Protein AF-A0A3M0J686-F1 (afdb_monomer_lite)

Radius of gyration: 47.52 Å; chains: 1; bounding box: 95×45×181 Å

InterPro domains:
  IPR027417 P-loop containing nucleoside triphosphate hydrolase [SSF52540] (8-187)

Foldseek 3Di:
DPLVVVCVVCLVQLLCVLVQAAAAEAEDDPVDPDPDPVPLVNVLSSLQSNQVSNVVVVDPDDDWDWDWDWDDDQQQFIAGLLDRPVDTWHWDQFPPVGIDTPPTDIHTDPGSVRVSVSVVSSVVCVVVNVVDDDDDDDDGPPVVNVVSLLAHQHHYDYDYDDDPPPDDPVNVVVSVVVVVVSVPRDYDHDRRPDDLVVLLVVLVVLLVVLVVVCVVDDDPVSNVVSVVVNVVSVVSNVVSVVVVVVVVVVSVVVVVVVVVVVVVVVVVVVVVVVVVVVVVVVVVVVVVVVVVVVVVVVVVVVVVVVVVVVVVVVVVVVVVVVVVVVVVVVVVVVVVVVVVVPPDDD

Organism: NCBI:txid333673

Sequence (346 aa):
MDEEKVLELARPQLALVPLGYSVSLLLWDPHGPGTQLPFQSVVWQVIDTVFQELEALGDDTQSLQTVSLVQVSTHDKAWDLLRPDGRALQVMDVAPLGLMVEEATELAVPDARAAISAYARGLGAIPALFQGECREPGAVCLPWIVERLLEGNSLTFLLLCVSLPDTSREEILGALGLAERVKGVAKTISATLWDPEEELAVRRREIRGLRMELLAGSGLPEQRAAVTQLQRALRELQWDTERWQREVTALGLSLEAALREREAAEWELEALLHSHHQEMQACRQHLLQVLRDQQRLADEQREALERRQRALLQEVLRDAVELAEHNQHLRDARRAGTANATTQSP

Secondary structure (DSSP, 8-state):
--HHHHHHHHHHHHTTTTTT--EEEEEE-TT-TTS-THHHHHHHHHHHHHHHHHHHT--SS----EE--EEE-TTS-EEESSS--SPEEPEEEETTTEEEETT---EE-SSHHHHHHHHHHHHTTHHHHTTS--------HHHHHHHHHHHSSSEEEEEE---TTTS-HHHHHHHHHHHHHHHT-----------HHHHHHHHHHHHHHHHHHHHTT--HHHHHHHHHHHHHHHHHHHHHHHHH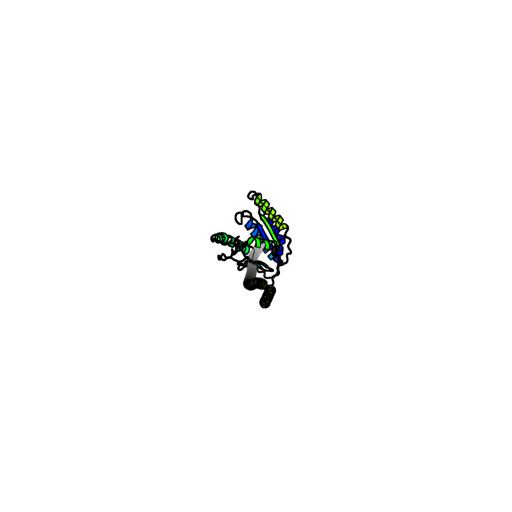HHHHHHHHHHHHHHHHHHHHHHHHHHHHHHHHHHHHHHHHHHHHHHHHHHHHHHHHHHHHHHHHHHHHHHHHHHHHHHHHHHHHHHHHHHHHHHHTTSS---

pLDDT: mean 81.57, std 14.67, range [30.8, 98.38]

Structure (mmCIF, N/CA/C/O backbone):
data_AF-A0A3M0J686-F1
#
_entry.id   AF-A0A3M0J686-F1
#
loop_
_atom_site.group_PDB
_atom_site.id
_atom_site.type_symbol
_atom_site.label_atom_id
_atom_site.label_alt_id
_atom_site.label_comp_id
_atom_site.label_asym_id
_atom_site.label_entity_id
_atom_site.label_seq_id
_atom_site.pdbx_PDB_ins_code
_atom_site.Cartn_x
_atom_site.Cartn_y
_atom_site.Cartn_z
_atom_site.occupancy
_atom_site.B_iso_or_equiv
_atom_site.auth_seq_id
_atom_site.auth_comp_id
_atom_site.auth_asym_id
_atom_site.auth_atom_id
_atom_site.pdbx_PDB_model_num
ATOM 1 N N . MET A 1 1 ? -28.356 7.778 -8.439 1.00 46.72 1 MET A N 1
ATOM 2 C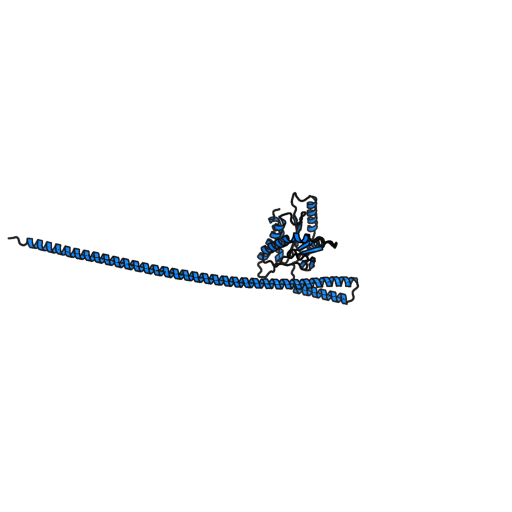 CA . MET A 1 1 ? -27.298 8.785 -8.224 1.00 46.72 1 MET A CA 1
ATOM 3 C C . MET A 1 1 ? -26.121 8.284 -9.031 1.00 46.72 1 MET A C 1
ATOM 5 O O . MET A 1 1 ? -25.816 7.110 -8.878 1.00 46.72 1 MET A O 1
ATOM 9 N N . ASP A 1 2 ? -25.572 9.076 -9.950 1.00 53.16 2 ASP A N 1
ATOM 10 C CA . ASP A 1 2 ? -24.409 8.632 -10.731 1.00 53.16 2 ASP A CA 1
ATOM 11 C C . ASP A 1 2 ? -23.255 8.372 -9.755 1.00 53.16 2 ASP A C 1
ATOM 13 O O . ASP A 1 2 ? -22.994 9.221 -8.901 1.00 53.16 2 ASP A O 1
ATOM 17 N N . GLU A 1 3 ? -22.621 7.200 -9.827 1.00 56.09 3 GLU A N 1
ATOM 18 C CA . GLU A 1 3 ? -21.559 6.769 -8.897 1.00 56.09 3 GLU A CA 1
ATOM 19 C C . GLU A 1 3 ? -20.420 7.804 -8.815 1.00 56.09 3 GLU A C 1
ATOM 21 O O . GLU A 1 3 ? -19.909 8.099 -7.738 1.00 56.09 3 GLU A O 1
ATOM 26 N N . GLU A 1 4 ? -20.152 8.474 -9.937 1.00 58.94 4 GLU A N 1
ATOM 27 C CA . GLU A 1 4 ? -19.196 9.575 -10.087 1.00 58.94 4 GLU A CA 1
ATOM 28 C C . GLU A 1 4 ? -19.442 10.737 -9.100 1.00 58.94 4 GLU A C 1
ATOM 30 O O . GLU A 1 4 ? -18.499 11.319 -8.569 1.00 58.94 4 GLU A O 1
ATOM 35 N N . LYS A 1 5 ? -20.705 11.027 -8.750 1.00 63.59 5 LYS A N 1
ATOM 36 C CA . LYS A 1 5 ? -21.061 12.117 -7.819 1.00 63.59 5 LYS A CA 1
ATOM 37 C C . LYS A 1 5 ? -20.801 11.774 -6.355 1.00 63.59 5 LYS A C 1
ATOM 39 O O . LYS A 1 5 ? -20.609 12.676 -5.545 1.00 63.59 5 LYS A O 1
ATOM 44 N N . VAL A 1 6 ? -20.828 10.489 -5.992 1.00 66.19 6 VAL A N 1
ATOM 45 C CA . VAL A 1 6 ? -20.526 10.049 -4.618 1.00 66.19 6 VAL A CA 1
ATOM 46 C C . VAL A 1 6 ? -19.045 10.270 -4.327 1.00 66.19 6 VAL A C 1
ATOM 48 O O . VAL A 1 6 ? -18.684 10.749 -3.252 1.00 66.19 6 VAL A O 1
ATOM 51 N N . LEU A 1 7 ? -18.201 9.984 -5.316 1.00 68.81 7 LEU A N 1
ATOM 52 C CA . LEU A 1 7 ? -16.762 10.144 -5.211 1.00 68.81 7 LEU A CA 1
ATOM 53 C C . LEU A 1 7 ? -16.348 11.619 -5.142 1.00 68.81 7 LEU A C 1
ATOM 55 O O . LEU A 1 7 ? -15.513 11.968 -4.313 1.00 68.81 7 LEU A O 1
ATOM 59 N N . GLU A 1 8 ? -16.980 12.502 -5.926 1.00 77.12 8 GLU A N 1
ATOM 60 C CA . GLU A 1 8 ? -16.735 13.953 -5.840 1.00 77.12 8 GLU A CA 1
ATOM 61 C C . GLU A 1 8 ? -16.963 14.511 -4.427 1.00 77.12 8 GLU A C 1
ATOM 63 O O . GLU A 1 8 ? -16.249 15.414 -3.991 1.00 77.12 8 GLU A O 1
ATOM 68 N N . LEU A 1 9 ? -17.933 13.960 -3.691 1.00 76.06 9 LEU A N 1
ATOM 69 C CA . LEU A 1 9 ? -18.258 14.399 -2.334 1.00 76.06 9 LEU A CA 1
ATOM 70 C C . LEU A 1 9 ? -17.294 13.862 -1.271 1.00 76.06 9 LEU A C 1
ATOM 72 O O . LEU A 1 9 ? -17.109 14.533 -0.256 1.00 76.06 9 LEU A O 1
ATOM 76 N N . ALA A 1 10 ? -16.712 12.677 -1.485 1.00 80.38 10 ALA A N 1
ATOM 77 C CA . ALA A 1 10 ? -15.794 12.028 -0.544 1.00 80.38 10 ALA A CA 1
ATOM 78 C C . ALA A 1 10 ? -14.316 12.370 -0.804 1.00 80.38 10 ALA A C 1
ATOM 80 O O . ALA A 1 10 ? -13.484 12.298 0.103 1.00 80.38 10 ALA A O 1
ATOM 81 N N . ARG A 1 11 ? -13.972 12.751 -2.040 1.00 85.00 11 ARG A N 1
ATOM 82 C CA . ARG A 1 11 ? -12.594 13.024 -2.463 1.00 85.00 11 ARG A CA 1
ATOM 83 C C . ARG A 1 11 ? -11.858 14.048 -1.588 1.00 85.00 11 ARG A C 1
ATOM 85 O O . ARG A 1 11 ? -10.723 13.755 -1.220 1.00 85.00 11 ARG A O 1
ATOM 92 N N . PRO A 1 12 ? -12.452 15.194 -1.185 1.00 87.31 12 PRO A N 1
ATOM 93 C CA . PRO A 1 12 ? -11.754 16.169 -0.345 1.00 87.31 12 PRO A CA 1
ATOM 94 C C . PRO A 1 12 ? -11.260 15.593 0.983 1.00 87.31 12 PRO A C 1
ATOM 96 O O . PRO A 1 12 ? -10.287 16.089 1.541 1.00 87.31 12 PRO A O 1
ATOM 99 N N . GLN A 1 13 ? -11.935 14.571 1.508 1.00 86.94 13 GLN A N 1
ATOM 100 C CA . GLN A 1 13 ? -11.572 13.961 2.782 1.00 86.94 13 GLN A CA 1
ATOM 101 C C . GLN A 1 13 ? -10.680 12.745 2.597 1.00 86.94 13 GLN A C 1
ATOM 103 O O . GLN A 1 13 ? -9.791 12.540 3.416 1.00 86.94 13 GLN A O 1
ATOM 108 N N . LEU A 1 14 ? -10.830 12.003 1.497 1.00 89.56 14 LEU A N 1
ATOM 109 C CA . LEU A 1 14 ? -9.850 10.987 1.101 1.00 89.56 14 LEU A CA 1
ATOM 110 C C . LEU A 1 14 ? -8.461 11.605 0.861 1.00 89.56 14 LEU A C 1
ATOM 112 O O . LEU A 1 14 ? -7.464 11.010 1.253 1.00 89.56 14 LEU A O 1
ATOM 116 N N . ALA A 1 15 ? -8.393 12.840 0.353 1.00 89.38 15 ALA A N 1
ATOM 117 C CA . ALA A 1 15 ? -7.146 13.599 0.203 1.00 89.38 15 ALA A CA 1
ATOM 118 C C . ALA A 1 15 ? -6.444 13.941 1.537 1.00 89.38 15 ALA A C 1
ATOM 120 O O . ALA A 1 15 ? -5.305 14.404 1.539 1.00 89.38 15 ALA A O 1
ATOM 121 N N . LEU A 1 16 ? -7.094 13.720 2.687 1.00 89.94 16 LEU A N 1
ATOM 122 C CA . LEU A 1 16 ? -6.481 13.895 4.009 1.00 89.94 16 LEU A CA 1
ATOM 123 C C . LEU A 1 16 ? -5.783 12.622 4.511 1.00 89.94 16 LEU A C 1
ATOM 125 O O . LEU A 1 16 ? -4.977 12.711 5.437 1.00 89.94 16 LEU A O 1
ATOM 129 N N . VAL A 1 17 ? -6.044 11.459 3.899 1.00 89.38 17 VAL A N 1
ATOM 130 C CA . VAL A 1 17 ? -5.393 10.186 4.259 1.00 89.38 17 VAL A CA 1
ATOM 131 C C . VAL A 1 17 ? -3.869 10.266 4.109 1.00 89.38 17 VAL A C 1
ATOM 133 O O . VAL A 1 17 ? -3.181 9.946 5.079 1.00 89.38 17 VAL A O 1
ATOM 136 N N . PRO A 1 18 ? -3.307 10.773 2.989 1.00 87.19 18 PRO A N 1
ATOM 137 C CA . PRO A 1 18 ? -1.855 10.913 2.848 1.00 87.19 18 PRO A CA 1
ATOM 138 C C . PRO A 1 18 ? -1.233 11.885 3.866 1.00 87.19 18 PRO A C 1
ATOM 140 O O . PRO A 1 18 ? -0.048 11.800 4.162 1.00 87.19 18 PRO A O 1
ATOM 143 N N . LEU A 1 19 ? -2.033 12.790 4.443 1.00 87.00 19 LEU A N 1
ATOM 144 C CA . LEU A 1 19 ? -1.603 13.737 5.480 1.00 87.00 19 LEU A CA 1
ATOM 145 C C . LEU A 1 19 ? -1.666 13.145 6.901 1.00 87.00 19 LEU A C 1
ATOM 147 O O . LEU A 1 19 ? -1.483 13.869 7.882 1.00 87.00 19 LEU A O 1
ATOM 151 N N . GLY A 1 20 ? -1.965 11.848 7.025 1.00 88.12 20 GLY A N 1
ATOM 152 C CA . GLY A 1 20 ? -2.030 11.126 8.294 1.00 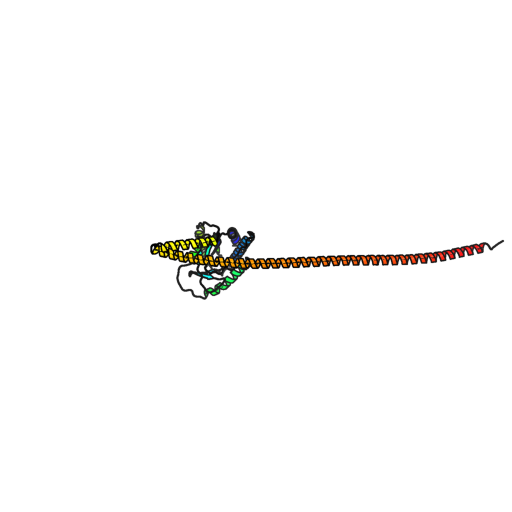88.12 20 GLY A CA 1
ATOM 153 C C . GLY A 1 20 ? -3.383 11.202 9.003 1.00 88.12 20 GLY A C 1
ATOM 154 O O . GLY A 1 20 ? -3.470 10.830 10.169 1.00 88.12 20 GLY A O 1
ATOM 155 N N . TYR A 1 21 ? -4.452 11.682 8.361 1.00 89.94 21 TYR A N 1
ATOM 156 C CA . TYR A 1 21 ? -5.784 11.663 8.974 1.00 89.94 21 TYR A CA 1
ATOM 157 C C . TYR A 1 21 ? -6.484 10.321 8.759 1.00 89.94 21 TYR A C 1
ATOM 159 O O . TYR A 1 21 ? -6.526 9.788 7.653 1.00 89.94 21 TYR A O 1
ATOM 167 N N . SER A 1 22 ? -7.120 9.813 9.815 1.00 89.62 22 SER A N 1
ATOM 168 C CA . SER A 1 22 ? -7.972 8.625 9.724 1.00 89.62 22 SER A CA 1
ATOM 169 C C . SER A 1 22 ? -9.328 8.983 9.110 1.00 89.62 22 SER A C 1
ATOM 171 O O . SER A 1 22 ? -10.006 9.906 9.572 1.00 89.62 22 SER A O 1
ATOM 173 N N . VAL A 1 23 ? -9.754 8.234 8.093 1.00 90.06 23 VAL A N 1
ATOM 174 C CA . VAL A 1 23 ? -11.036 8.435 7.398 1.00 90.06 23 VAL A CA 1
ATOM 175 C C . VAL A 1 23 ? -11.860 7.155 7.466 1.00 90.06 23 VAL A C 1
ATOM 177 O O . VAL A 1 23 ? -11.355 6.069 7.202 1.00 90.06 23 VAL A O 1
ATOM 180 N N . SER A 1 24 ? -13.141 7.290 7.802 1.00 89.00 24 SER A N 1
ATOM 181 C CA . SER A 1 24 ? -14.093 6.187 7.922 1.00 89.00 24 SER A CA 1
ATOM 182 C C . SER A 1 24 ? -15.274 6.413 6.984 1.00 89.00 24 SER A C 1
ATOM 184 O O . SER A 1 24 ? -15.977 7.418 7.099 1.00 89.00 24 SER A O 1
ATOM 186 N N . LEU A 1 25 ? -15.540 5.466 6.088 1.00 87.12 25 LEU A N 1
ATOM 187 C CA . LEU A 1 25 ? -16.713 5.491 5.216 1.00 87.12 25 LEU A CA 1
ATOM 188 C C . LEU A 1 25 ? -17.728 4.439 5.671 1.00 87.12 25 LEU A C 1
ATOM 190 O O . LEU A 1 25 ? -17.483 3.239 5.579 1.00 87.12 25 LEU A O 1
ATOM 194 N N . LEU A 1 26 ? -18.875 4.897 6.162 1.00 84.25 26 LEU A N 1
ATOM 195 C CA . LEU A 1 26 ? -20.004 4.067 6.557 1.00 84.25 26 LEU A CA 1
ATOM 196 C C . LEU A 1 26 ? -21.014 4.009 5.416 1.00 84.25 26 LEU A C 1
ATOM 198 O O . LEU A 1 26 ? -21.592 5.024 5.031 1.00 84.25 26 LEU A O 1
ATOM 202 N N . LEU A 1 27 ? -21.245 2.807 4.904 1.00 80.44 27 LEU A N 1
ATOM 203 C CA . LEU A 1 27 ? -22.248 2.526 3.885 1.00 80.44 27 LEU A CA 1
ATOM 204 C C . LEU A 1 27 ? -23.430 1.823 4.547 1.00 80.44 27 LEU A C 1
ATOM 206 O O . LEU A 1 27 ? -23.256 0.791 5.195 1.00 80.44 27 LEU A O 1
ATOM 210 N N . TRP A 1 28 ? -24.627 2.383 4.393 1.00 78.44 28 TRP A N 1
ATOM 211 C CA . TRP A 1 28 ? -25.858 1.776 4.890 1.00 78.44 28 TRP A CA 1
ATOM 212 C C . TRP A 1 28 ? -26.726 1.294 3.727 1.00 78.44 28 TRP A C 1
ATOM 214 O O . TRP A 1 28 ? -27.070 2.083 2.844 1.00 78.44 28 TRP A O 1
ATOM 224 N N . ASP A 1 29 ? -27.091 0.010 3.771 1.00 73.31 29 ASP A N 1
ATOM 225 C CA . ASP A 1 29 ? -27.998 -0.658 2.833 1.00 73.31 29 ASP A CA 1
ATOM 226 C C . ASP A 1 29 ? -29.101 -1.400 3.607 1.00 73.31 29 ASP A C 1
ATOM 228 O O . ASP A 1 29 ? -28.773 -2.256 4.439 1.00 73.31 29 ASP A O 1
ATOM 232 N N . PRO A 1 30 ? -30.393 -1.130 3.349 1.00 65.75 30 PRO A N 1
ATOM 233 C CA . PRO A 1 30 ? -31.489 -1.888 3.947 1.00 65.75 30 PRO A CA 1
ATOM 234 C C . PRO A 1 30 ? -31.547 -3.356 3.485 1.00 65.75 30 PRO A C 1
ATOM 236 O O . PRO A 1 30 ? -32.030 -4.202 4.235 1.00 65.75 30 PRO A O 1
ATOM 239 N N . HIS A 1 31 ? -31.027 -3.685 2.296 1.00 63.75 31 HIS A N 1
ATOM 240 C CA . HIS A 1 31 ? -31.132 -5.022 1.685 1.00 63.75 31 HIS A CA 1
ATOM 241 C C . HIS A 1 31 ? -29.883 -5.900 1.864 1.00 63.75 31 HIS A C 1
ATOM 243 O O . HIS A 1 31 ? -29.846 -7.042 1.395 1.00 63.75 31 HIS A O 1
ATOM 249 N N . GLY A 1 32 ? -28.894 -5.391 2.603 1.00 58.47 32 GLY A N 1
ATOM 250 C CA . GLY A 1 32 ? -27.669 -6.091 2.973 1.00 58.47 32 GLY A CA 1
ATOM 251 C C . GLY A 1 32 ? -26.592 -6.132 1.876 1.00 58.47 32 GLY A C 1
ATOM 252 O O . GLY A 1 32 ? -26.875 -6.001 0.686 1.00 58.47 32 GLY A O 1
ATOM 253 N N . PRO A 1 33 ? -25.325 -6.365 2.262 1.00 51.47 33 PRO A N 1
ATOM 254 C CA . PRO A 1 33 ? -24.210 -6.393 1.324 1.00 51.47 33 PRO A CA 1
ATOM 255 C C . PRO A 1 33 ? -24.319 -7.616 0.401 1.00 51.47 33 PRO A C 1
ATOM 257 O O . PRO A 1 33 ? -24.047 -8.740 0.817 1.00 51.47 33 PRO A O 1
ATOM 260 N N . GLY A 1 34 ? -24.705 -7.411 -0.861 1.00 48.25 34 GLY A N 1
ATOM 261 C CA . GLY A 1 34 ? -24.586 -8.447 -1.898 1.00 48.25 34 GLY A CA 1
ATOM 262 C C . GLY A 1 34 ? -25.733 -8.573 -2.897 1.00 48.25 34 GLY A C 1
ATOM 263 O O . GLY A 1 34 ? -25.592 -9.320 -3.860 1.00 48.25 34 GLY A O 1
ATOM 264 N N . THR A 1 35 ? -26.844 -7.857 -2.730 1.00 45.91 35 THR A N 1
ATOM 265 C CA . THR A 1 35 ? -27.961 -7.899 -3.697 1.00 45.91 35 THR A CA 1
ATOM 266 C C . THR A 1 35 ? -27.922 -6.772 -4.725 1.00 45.91 35 THR A C 1
ATOM 268 O O . THR A 1 35 ? -28.583 -6.876 -5.758 1.00 45.91 35 THR A O 1
ATOM 271 N N . GLN A 1 36 ? -27.117 -5.728 -4.505 1.00 51.72 36 GLN A N 1
ATOM 272 C CA . GLN A 1 36 ? -27.027 -4.586 -5.410 1.00 51.72 36 GLN A CA 1
ATOM 273 C C . GLN A 1 36 ? -25.576 -4.365 -5.871 1.00 51.72 36 GLN A C 1
ATOM 275 O O . GLN A 1 36 ? -24.660 -4.167 -5.074 1.00 51.72 36 GLN A O 1
ATOM 280 N N . LEU A 1 37 ? -25.387 -4.345 -7.192 1.00 47.56 37 LEU A N 1
ATOM 281 C CA . LEU A 1 37 ? -24.134 -4.057 -7.902 1.00 47.56 37 LEU A CA 1
ATOM 282 C C . LEU A 1 37 ? -23.436 -2.694 -7.608 1.00 47.56 37 LEU A C 1
ATOM 284 O O . LEU A 1 37 ? -22.240 -2.632 -7.889 1.00 47.56 37 LEU A O 1
ATOM 288 N N . PRO A 1 38 ? -24.047 -1.631 -7.024 1.00 60.09 38 PRO A N 1
ATOM 289 C CA . PRO A 1 38 ? -23.334 -0.366 -6.822 1.00 60.09 38 PRO A CA 1
ATOM 290 C C . PRO A 1 38 ? -22.305 -0.386 -5.675 1.00 60.09 38 PRO A C 1
ATOM 292 O O . PRO A 1 38 ? -21.396 0.438 -5.667 1.00 60.09 38 PRO A O 1
ATOM 295 N N . PHE A 1 39 ? -22.380 -1.316 -4.710 1.00 67.38 39 PHE A N 1
ATOM 296 C CA . PHE A 1 39 ? -21.476 -1.292 -3.541 1.00 67.38 39 PHE A CA 1
ATOM 297 C C . PHE A 1 39 ? -20.029 -1.645 -3.871 1.00 67.38 39 PHE A C 1
ATOM 299 O O . PHE A 1 39 ? -19.110 -1.007 -3.363 1.00 67.38 39 PHE A O 1
ATOM 306 N N . GLN A 1 40 ? -19.820 -2.647 -4.726 1.00 71.62 40 GLN A N 1
ATOM 307 C CA . GLN A 1 40 ? -18.470 -3.027 -5.148 1.00 71.62 40 GLN A CA 1
ATOM 308 C C . GLN A 1 40 ? -17.824 -1.900 -5.957 1.00 71.62 40 GLN A C 1
ATOM 310 O O . GLN A 1 40 ? -16.657 -1.596 -5.733 1.00 71.62 40 GLN A O 1
ATOM 315 N N . SER A 1 41 ? -18.607 -1.230 -6.813 1.00 77.19 41 SER A N 1
ATOM 316 C CA . SER A 1 41 ? -18.144 -0.074 -7.587 1.00 77.19 41 SER A CA 1
ATOM 317 C C . SER A 1 41 ? -17.676 1.064 -6.675 1.00 77.19 41 SER A C 1
ATOM 319 O O . SER A 1 41 ? -16.561 1.553 -6.832 1.00 77.19 41 SER A O 1
ATOM 321 N N . VAL A 1 42 ? -18.460 1.423 -5.648 1.00 79.81 42 VAL A N 1
ATOM 322 C CA . VAL A 1 42 ? -18.078 2.479 -4.691 1.00 79.81 42 VAL A CA 1
ATOM 323 C C . VAL A 1 42 ? -16.798 2.121 -3.935 1.00 79.81 42 VAL A C 1
ATOM 325 O O . VAL A 1 42 ? -15.907 2.959 -3.822 1.00 79.81 42 VAL A O 1
ATOM 328 N N . VAL A 1 43 ? -16.667 0.886 -3.437 1.00 84.12 43 VAL A N 1
ATOM 329 C CA . VAL A 1 43 ? -15.450 0.461 -2.721 1.00 84.12 43 VAL A CA 1
ATOM 330 C C . VAL A 1 43 ? -14.227 0.510 -3.638 1.00 84.12 43 VAL A C 1
ATOM 332 O O . VAL A 1 43 ? -13.187 1.013 -3.222 1.00 84.12 43 VAL A O 1
ATOM 335 N N . TRP A 1 44 ? -14.341 0.043 -4.885 1.00 86.75 44 TRP A N 1
ATOM 336 C CA . TRP A 1 44 ? -13.240 0.106 -5.853 1.00 86.75 44 TRP A CA 1
ATOM 337 C C . TRP A 1 44 ? -12.837 1.545 -6.165 1.00 86.75 44 TRP A C 1
ATOM 339 O O . TRP A 1 44 ? -11.654 1.856 -6.114 1.00 86.75 44 TRP A O 1
ATOM 349 N N . GLN A 1 45 ? -13.804 2.436 -6.393 1.00 86.31 45 GLN A N 1
ATOM 350 C CA . GLN A 1 45 ? -13.526 3.850 -6.650 1.00 86.31 45 GLN A CA 1
ATOM 351 C C . GLN A 1 45 ? -12.860 4.537 -5.452 1.00 86.31 45 GLN A C 1
ATOM 353 O O . GLN A 1 45 ? -11.959 5.354 -5.636 1.00 86.31 45 GLN A O 1
ATOM 358 N N . VAL A 1 46 ? -13.272 4.213 -4.221 1.00 89.12 46 VAL A N 1
ATOM 359 C CA . VAL A 1 46 ? -12.625 4.730 -3.004 1.00 89.12 46 VAL A CA 1
ATOM 360 C C . VAL A 1 46 ? -11.181 4.245 -2.921 1.00 89.12 46 VAL A C 1
ATOM 362 O O . VAL A 1 46 ? -10.300 5.062 -2.667 1.00 89.12 46 VAL A O 1
ATOM 365 N N . ILE A 1 47 ? -10.930 2.955 -3.177 1.00 90.81 47 ILE A N 1
ATOM 366 C CA . ILE A 1 47 ? -9.570 2.402 -3.225 1.00 90.81 47 ILE A CA 1
ATOM 367 C C . ILE A 1 47 ? -8.745 3.143 -4.284 1.00 90.81 47 ILE A C 1
ATOM 369 O O . ILE A 1 47 ? -7.711 3.710 -3.944 1.00 90.81 47 ILE A O 1
ATOM 373 N N . ASP A 1 48 ? -9.225 3.222 -5.527 1.00 90.31 48 ASP A N 1
ATOM 374 C CA . ASP A 1 48 ? -8.532 3.925 -6.614 1.00 90.31 48 ASP A CA 1
ATOM 375 C C . ASP A 1 48 ? -8.225 5.382 -6.248 1.00 90.31 48 ASP A C 1
ATOM 377 O O . ASP A 1 48 ? -7.111 5.853 -6.461 1.00 90.31 48 ASP A O 1
ATOM 381 N N . THR A 1 49 ? -9.182 6.091 -5.644 1.00 90.25 49 THR A N 1
ATOM 382 C CA . THR A 1 49 ? -8.998 7.493 -5.237 1.00 90.25 49 THR A CA 1
ATOM 383 C C . THR A 1 49 ? -7.927 7.627 -4.167 1.00 90.25 49 THR A C 1
ATOM 385 O O . THR A 1 49 ? -7.064 8.486 -4.286 1.00 90.25 49 THR A O 1
ATOM 388 N N . VAL A 1 50 ? -7.943 6.784 -3.131 1.00 90.50 50 VAL A N 1
ATOM 389 C CA . VAL A 1 50 ? -6.934 6.846 -2.062 1.00 90.50 50 VAL A CA 1
ATOM 390 C C . VAL A 1 50 ? -5.535 6.618 -2.629 1.00 90.50 50 VAL A C 1
ATOM 392 O O . VAL A 1 50 ? -4.626 7.375 -2.302 1.00 90.50 50 VAL A O 1
ATOM 395 N N . PHE A 1 51 ? -5.361 5.634 -3.513 1.00 90.44 51 PHE A N 1
ATOM 396 C CA . PHE A 1 51 ? -4.068 5.385 -4.155 1.00 90.44 51 PHE A CA 1
ATOM 397 C C . PHE A 1 51 ? -3.642 6.528 -5.084 1.00 90.44 51 PHE A C 1
ATOM 399 O O . PHE A 1 51 ? -2.480 6.916 -5.049 1.00 90.44 51 PHE A O 1
ATOM 406 N N . GLN A 1 52 ? -4.564 7.142 -5.831 1.00 89.81 52 GLN A N 1
ATOM 407 C CA . GLN A 1 52 ? -4.260 8.336 -6.631 1.00 89.81 52 GLN A CA 1
ATOM 408 C C . GLN A 1 52 ? -3.798 9.516 -5.767 1.00 89.81 52 GLN A C 1
ATOM 410 O O . GLN A 1 52 ? -2.849 10.205 -6.131 1.00 89.81 52 GLN A O 1
ATOM 415 N N . GLU A 1 53 ? -4.450 9.762 -4.627 1.00 88.88 53 GLU A N 1
ATOM 416 C CA . GLU A 1 53 ? -4.050 10.836 -3.708 1.00 88.88 53 GLU A CA 1
ATOM 417 C C . GLU A 1 53 ? -2.705 10.516 -3.016 1.00 88.88 53 GLU A C 1
ATOM 419 O O . GLU A 1 53 ? -1.916 11.427 -2.768 1.00 88.88 53 GLU A O 1
ATOM 424 N N . LEU A 1 54 ? -2.400 9.236 -2.755 1.00 86.75 54 LEU A N 1
ATOM 425 C CA . LEU A 1 54 ? -1.089 8.792 -2.254 1.00 86.75 54 LEU A CA 1
ATOM 426 C C . LEU A 1 54 ? 0.024 8.993 -3.294 1.00 86.75 54 LEU A C 1
ATOM 428 O O . LEU A 1 54 ? 1.079 9.525 -2.956 1.00 86.75 54 LEU A O 1
ATOM 432 N N . GLU A 1 55 ? -0.211 8.619 -4.554 1.00 84.81 55 GLU A N 1
ATOM 433 C CA . GLU A 1 55 ? 0.732 8.837 -5.661 1.00 84.81 55 GLU A CA 1
ATOM 434 C C . GLU A 1 55 ? 0.966 10.332 -5.922 1.00 84.81 55 GLU A C 1
ATOM 436 O O . GLU A 1 55 ? 2.098 10.760 -6.151 1.00 84.81 55 GLU A O 1
ATOM 441 N N . ALA A 1 56 ? -0.093 11.146 -5.849 1.00 83.38 56 ALA A N 1
ATOM 442 C CA . ALA A 1 56 ? -0.022 12.588 -6.071 1.00 83.38 56 ALA A CA 1
ATOM 443 C C . ALA A 1 56 ? 0.794 13.330 -5.003 1.00 83.38 56 ALA A C 1
ATOM 445 O O . ALA A 1 56 ? 1.339 14.397 -5.298 1.00 83.38 56 ALA A O 1
ATOM 446 N N . LEU A 1 57 ? 0.891 12.787 -3.783 1.00 75.31 57 LEU A N 1
ATOM 447 C CA . LEU A 1 57 ? 1.696 13.385 -2.718 1.00 75.31 57 LEU A CA 1
ATOM 448 C C . LEU A 1 57 ? 3.202 13.344 -3.043 1.00 75.31 57 LEU A C 1
ATOM 450 O O . LEU A 1 57 ? 3.942 14.185 -2.541 1.00 75.31 57 LEU A O 1
ATOM 454 N N . GLY A 1 58 ? 3.633 12.442 -3.937 1.00 59.19 58 GLY A N 1
ATOM 455 C CA . GLY A 1 58 ? 4.916 12.529 -4.641 1.00 59.19 58 GLY A CA 1
ATOM 456 C C . GLY A 1 58 ? 6.158 12.556 -3.753 1.00 59.19 58 GLY A C 1
ATOM 457 O O . GLY A 1 58 ? 7.164 13.145 -4.147 1.00 59.19 58 GLY A O 1
ATOM 458 N N . ASP A 1 59 ? 6.091 11.971 -2.559 1.00 58.41 59 ASP A N 1
ATOM 459 C CA . ASP A 1 59 ? 7.199 12.017 -1.614 1.00 58.41 59 ASP A CA 1
ATOM 460 C C . ASP A 1 59 ? 8.155 10.835 -1.851 1.00 58.41 59 ASP A C 1
ATOM 462 O O . ASP A 1 59 ? 7.721 9.693 -1.993 1.00 58.41 59 ASP A O 1
ATOM 466 N N . ASP A 1 60 ? 9.467 11.096 -1.838 1.00 56.06 60 ASP A N 1
ATOM 467 C CA . ASP A 1 60 ? 10.562 10.102 -1.939 1.00 56.06 60 ASP A CA 1
ATOM 468 C C . ASP A 1 60 ? 10.601 9.120 -0.739 1.00 56.06 60 ASP A C 1
ATOM 470 O O . ASP A 1 60 ? 11.563 8.370 -0.536 1.00 56.06 60 ASP A O 1
ATOM 474 N N . THR A 1 61 ? 9.575 9.136 0.113 1.00 60.69 61 THR A N 1
ATOM 475 C CA . THR A 1 61 ? 9.483 8.297 1.300 1.00 60.69 61 THR A CA 1
ATOM 476 C C . THR A 1 61 ? 8.883 6.943 0.936 1.00 60.69 61 THR A C 1
ATOM 478 O O . THR A 1 61 ? 7.815 6.832 0.335 1.00 60.69 61 THR A O 1
ATOM 481 N N . GLN A 1 62 ? 9.590 5.872 1.307 1.00 66.12 62 GLN A N 1
ATOM 482 C CA . GLN A 1 62 ? 9.065 4.517 1.170 1.00 66.12 62 GLN A CA 1
ATOM 483 C C . GLN A 1 62 ? 7.834 4.372 2.064 1.00 66.12 62 GLN A C 1
ATOM 485 O O . GLN A 1 62 ? 7.943 4.331 3.289 1.00 66.12 62 GLN A O 1
ATOM 490 N N . SER A 1 63 ? 6.665 4.313 1.438 1.00 76.12 63 SER A N 1
ATOM 491 C CA . SER A 1 63 ? 5.390 4.081 2.100 1.00 76.12 63 SER A CA 1
ATOM 492 C C . SER A 1 63 ? 5.037 2.596 2.035 1.00 76.12 63 SER A C 1
ATOM 494 O O . SER A 1 63 ? 5.270 1.926 1.030 1.00 76.12 63 SER A O 1
ATOM 496 N N . LEU A 1 64 ? 4.499 2.067 3.135 1.00 83.50 64 LEU A N 1
ATOM 497 C CA . LEU A 1 64 ? 3.935 0.723 3.194 1.00 83.50 64 LEU A CA 1
ATOM 498 C C . LEU A 1 64 ? 2.415 0.847 3.243 1.00 83.50 64 LEU A C 1
ATOM 500 O O . LEU A 1 64 ? 1.859 1.262 4.258 1.00 83.50 64 LEU A O 1
ATOM 504 N N . GLN A 1 65 ? 1.742 0.473 2.160 1.00 88.19 65 GLN A N 1
ATOM 505 C CA . GLN A 1 65 ? 0.290 0.359 2.138 1.00 88.19 65 GLN A CA 1
ATOM 506 C C . GLN A 1 65 ? -0.102 -1.073 2.490 1.00 88.19 65 GLN A C 1
ATOM 508 O O . GLN A 1 65 ? 0.356 -2.033 1.864 1.00 88.19 65 GLN A O 1
ATOM 513 N N . THR A 1 66 ? -0.975 -1.229 3.482 1.00 90.69 66 THR A N 1
ATOM 514 C CA . THR A 1 66 ? -1.561 -2.522 3.834 1.00 90.69 66 THR A CA 1
ATOM 515 C C . THR A 1 66 ? -3.079 -2.469 3.761 1.00 90.69 66 THR A C 1
ATOM 517 O O . THR A 1 66 ? -3.702 -1.427 3.962 1.00 90.69 66 THR A O 1
ATOM 520 N N . VAL A 1 67 ? -3.686 -3.614 3.456 1.00 93.00 67 VAL A N 1
ATOM 521 C CA . VAL A 1 67 ? -5.137 -3.800 3.504 1.00 93.00 67 VAL A CA 1
ATOM 522 C C . VAL A 1 67 ? -5.483 -4.973 4.401 1.00 93.00 67 VAL A C 1
ATOM 524 O O . VAL A 1 67 ? -4.842 -6.024 4.357 1.00 93.00 67 VAL A O 1
ATOM 527 N N . SER A 1 68 ? -6.534 -4.797 5.189 1.00 91.81 68 SER A N 1
ATOM 528 C CA . SER A 1 68 ? -7.183 -5.850 5.958 1.00 91.81 68 SER A CA 1
ATOM 529 C C . SER A 1 68 ? -8.663 -5.890 5.587 1.00 91.81 68 SER A C 1
ATOM 531 O O . SER A 1 68 ? -9.254 -4.883 5.188 1.00 91.81 68 SER A O 1
ATOM 533 N N . LEU A 1 69 ? -9.271 -7.073 5.666 1.00 91.00 69 LEU A N 1
ATOM 534 C CA . LEU A 1 69 ? -10.699 -7.229 5.423 1.00 91.00 69 LEU A CA 1
ATOM 535 C C . LEU A 1 69 ? -11.297 -8.133 6.490 1.00 91.00 69 LEU A C 1
ATOM 537 O O . LEU A 1 69 ? -10.925 -9.299 6.610 1.00 91.00 69 LEU A O 1
ATOM 541 N N . VAL A 1 70 ? -12.237 -7.582 7.250 1.00 88.25 70 VAL A N 1
ATOM 542 C CA . VAL A 1 70 ? -12.815 -8.236 8.421 1.00 88.25 70 VAL A CA 1
ATOM 543 C C . VAL A 1 70 ? -14.334 -8.183 8.351 1.00 88.25 70 VAL A C 1
ATOM 545 O O . VAL A 1 70 ? -14.922 -7.149 8.037 1.00 88.25 70 VAL A O 1
ATOM 548 N N . GLN A 1 71 ? -14.979 -9.296 8.690 1.00 85.06 71 GLN A N 1
ATOM 549 C CA . GLN A 1 71 ? -16.420 -9.376 8.878 1.00 85.06 71 GLN A CA 1
ATOM 550 C C . GLN A 1 71 ? -16.754 -9.361 10.367 1.00 85.06 71 GLN A C 1
ATOM 552 O O . GLN A 1 71 ? -16.311 -10.228 11.117 1.00 85.06 71 GLN A O 1
ATOM 557 N N . VAL A 1 72 ? -17.586 -8.412 10.794 1.00 81.31 72 VAL A N 1
ATOM 558 C CA . VAL A 1 72 ? -18.080 -8.343 12.174 1.00 81.31 72 VAL A CA 1
ATOM 559 C C . VAL A 1 72 ? -19.523 -8.829 12.228 1.00 81.31 72 VAL A C 1
ATOM 561 O O . VAL A 1 72 ? -20.377 -8.380 11.466 1.00 81.31 72 VAL A O 1
ATOM 564 N N . SER A 1 73 ? -19.795 -9.764 13.135 1.00 71.62 73 SER A N 1
ATOM 565 C CA . SER A 1 73 ? -21.134 -10.313 13.361 1.00 71.62 73 SER A CA 1
ATOM 566 C C . SER A 1 73 ? -21.844 -9.639 14.540 1.00 71.62 73 SER A C 1
ATOM 568 O O . SER A 1 73 ? -21.224 -9.022 15.405 1.00 71.62 73 SER A O 1
ATOM 570 N N . THR A 1 74 ? -23.163 -9.821 14.627 1.00 63.06 74 THR A N 1
ATOM 571 C CA . THR A 1 74 ? -23.986 -9.383 15.770 1.00 63.06 74 THR A CA 1
ATOM 572 C C . THR A 1 74 ? -23.634 -10.083 17.088 1.00 63.06 74 THR A C 1
ATOM 574 O O . THR A 1 74 ? -24.094 -9.648 18.138 1.00 63.06 74 THR A O 1
ATOM 577 N N . HIS A 1 75 ? -22.827 -11.148 17.040 1.00 61.44 75 HIS A N 1
ATOM 578 C CA . HIS A 1 75 ? -22.399 -11.957 18.186 1.00 61.44 75 HIS A CA 1
ATOM 579 C C . HIS A 1 75 ? -21.012 -11.579 18.723 1.00 61.44 75 HIS A C 1
ATOM 581 O O . HIS A 1 75 ? -20.325 -12.426 19.288 1.00 61.44 75 HIS A O 1
ATOM 587 N N . ASP A 1 76 ? -20.582 -10.333 18.526 1.00 64.25 76 ASP A N 1
ATOM 588 C CA . ASP A 1 76 ? -19.347 -9.807 19.132 1.00 64.25 76 ASP A CA 1
ATOM 589 C C . ASP A 1 76 ? -18.042 -10.438 18.637 1.00 64.25 76 ASP A C 1
ATOM 591 O O . ASP A 1 76 ? -16.999 -10.356 19.279 1.00 64.25 76 ASP A O 1
ATOM 595 N N . LYS A 1 77 ? -18.098 -11.079 17.468 1.00 72.75 77 LYS A N 1
ATOM 596 C CA . LYS A 1 77 ? -16.949 -11.744 16.853 1.00 72.75 77 LYS A CA 1
ATOM 597 C C . LYS A 1 77 ? -16.643 -11.138 15.498 1.00 72.75 77 LYS A C 1
ATOM 599 O O . LYS A 1 77 ? -17.540 -11.032 14.650 1.00 72.75 77 LYS A O 1
ATOM 604 N N . ALA A 1 78 ? -15.375 -10.787 15.326 1.00 82.38 78 ALA A N 1
ATOM 605 C CA . ALA A 1 78 ? -14.770 -10.419 14.060 1.00 82.38 78 ALA A CA 1
ATOM 606 C C . ALA A 1 78 ? -14.132 -11.653 13.405 1.00 82.38 78 ALA A C 1
ATOM 608 O O . ALA A 1 78 ? -13.683 -12.565 14.096 1.00 82.38 78 ALA A O 1
ATOM 609 N N . TRP A 1 79 ? -14.107 -11.696 12.079 1.00 85.31 79 TRP A N 1
ATOM 610 C CA . TRP A 1 79 ? -13.547 -12.800 11.302 1.00 85.31 79 TRP A CA 1
ATOM 611 C C . TRP A 1 79 ? -12.714 -12.242 10.165 1.00 85.31 79 TRP A C 1
ATOM 613 O O . TRP A 1 79 ? -13.166 -11.349 9.449 1.00 85.31 79 TRP A O 1
ATOM 623 N N . ASP A 1 80 ? -11.515 -12.777 9.993 1.00 88.75 80 ASP A N 1
ATOM 624 C CA . ASP A 1 80 ? -10.638 -12.408 8.892 1.00 88.75 80 ASP A CA 1
ATOM 625 C C . ASP A 1 80 ? -11.145 -13.005 7.571 1.00 88.75 80 ASP A C 1
ATOM 627 O O . ASP A 1 80 ? -11.334 -14.218 7.449 1.00 88.75 80 ASP A O 1
ATOM 631 N N . LEU A 1 81 ? -11.386 -12.141 6.583 1.00 87.56 81 LEU A N 1
ATOM 632 C CA . LEU A 1 81 ? -11.817 -12.538 5.244 1.00 87.56 81 LEU A CA 1
ATOM 633 C C . LEU A 1 81 ? -10.646 -12.750 4.279 1.00 87.56 81 LEU A C 1
ATOM 635 O O . LEU A 1 81 ? -10.807 -13.446 3.277 1.00 87.56 81 LEU A O 1
ATOM 639 N N . LEU A 1 82 ? -9.475 -12.166 4.546 1.00 88.06 82 LEU A N 1
ATOM 640 C CA . LEU A 1 82 ? -8.271 -12.397 3.742 1.00 88.06 82 LEU A CA 1
ATOM 641 C C . LEU A 1 82 ? -7.631 -13.740 4.088 1.00 88.06 82 LEU A C 1
ATOM 643 O O . LEU A 1 82 ? -7.048 -14.388 3.212 1.00 88.06 82 LEU A O 1
ATOM 647 N N . ARG A 1 83 ? -7.774 -14.168 5.346 1.00 83.88 83 ARG A N 1
ATOM 648 C CA . ARG A 1 83 ? -7.338 -15.475 5.825 1.00 83.88 83 ARG A CA 1
ATOM 649 C C . ARG A 1 83 ? -8.423 -16.159 6.675 1.00 83.88 83 ARG A C 1
ATOM 651 O O . ARG A 1 83 ? -8.457 -16.000 7.893 1.00 83.88 83 ARG A O 1
ATOM 658 N N . PRO A 1 84 ? -9.326 -16.933 6.047 1.00 75.12 84 PRO A N 1
ATOM 659 C CA . PRO A 1 84 ? -10.418 -17.589 6.753 1.00 75.12 84 PRO A CA 1
ATOM 660 C C . PRO A 1 84 ? -9.916 -18.813 7.538 1.00 75.12 84 PRO A C 1
ATOM 662 O O . PRO A 1 84 ? -10.061 -19.956 7.112 1.00 75.12 84 PRO A O 1
ATOM 665 N N . ASP A 1 85 ? -9.348 -18.563 8.716 1.00 76.25 85 ASP A N 1
ATOM 666 C CA . ASP A 1 85 ? -8.794 -19.593 9.612 1.00 76.25 85 ASP A CA 1
ATOM 667 C C . ASP A 1 85 ? -9.857 -20.217 10.529 1.00 76.25 85 ASP A C 1
ATOM 669 O O . ASP A 1 85 ? -9.578 -21.121 11.317 1.00 76.25 85 ASP A O 1
ATOM 673 N N . GLY A 1 86 ? -11.087 -19.698 10.478 1.00 71.44 86 GLY A N 1
ATOM 674 C CA . GLY A 1 86 ? -12.166 -20.096 11.378 1.00 71.44 86 GLY A CA 1
ATOM 675 C C . GLY A 1 86 ? -11.980 -19.608 12.824 1.00 71.44 86 GLY A C 1
ATOM 676 O O . GLY A 1 86 ? -12.698 -20.058 13.720 1.00 71.44 86 GLY A O 1
ATOM 677 N N . ARG A 1 87 ? -11.035 -18.693 13.075 1.00 80.56 87 ARG A N 1
ATOM 678 C CA . ARG A 1 87 ? -10.784 -18.113 14.397 1.00 80.56 87 ARG A CA 1
ATOM 679 C C . ARG A 1 87 ? -11.488 -16.764 14.528 1.00 80.56 87 ARG A C 1
ATOM 681 O O . ARG A 1 87 ? -11.352 -15.899 13.670 1.00 80.56 87 ARG A O 1
ATOM 688 N N . ALA A 1 88 ? -12.223 -16.594 15.624 1.00 82.50 88 ALA A N 1
ATOM 689 C CA . ALA A 1 88 ? -12.815 -15.312 15.970 1.00 82.50 88 ALA A CA 1
ATOM 690 C C . ALA A 1 88 ? -11.738 -14.356 16.497 1.00 82.50 88 ALA A C 1
ATOM 692 O O . ALA A 1 88 ? -10.972 -14.721 17.391 1.00 82.50 88 ALA A O 1
ATOM 693 N N . LEU A 1 89 ? -11.724 -13.148 15.951 1.00 85.31 89 LEU A N 1
ATOM 694 C CA . LEU A 1 89 ? -10.837 -12.051 16.307 1.00 85.31 89 LEU A CA 1
ATOM 695 C C . LEU A 1 89 ? -11.531 -11.078 17.267 1.00 85.31 89 LEU A C 1
ATOM 697 O O . LEU A 1 89 ? -12.764 -10.967 17.282 1.00 85.31 89 LEU A O 1
ATOM 701 N N . GLN A 1 90 ? -10.728 -10.363 18.055 1.00 82.62 90 GLN A N 1
ATOM 702 C CA . GLN A 1 90 ? -11.192 -9.341 18.990 1.00 82.62 90 GLN A CA 1
ATOM 703 C C . GLN A 1 90 ? -11.040 -7.946 18.372 1.00 82.62 90 GLN A C 1
ATOM 705 O O . GLN A 1 90 ? -9.996 -7.609 17.825 1.00 82.62 90 GLN A O 1
ATOM 710 N N . VAL A 1 91 ? -12.082 -7.117 18.479 1.00 83.94 91 VAL A N 1
ATOM 711 C CA . VAL A 1 91 ? -12.017 -5.697 18.102 1.00 83.94 91 VAL A CA 1
ATOM 712 C C . VAL A 1 91 ? -11.561 -4.880 19.311 1.00 83.94 91 VAL A C 1
ATOM 714 O O . VAL A 1 91 ? -12.016 -5.109 20.432 1.00 83.94 91 VAL A O 1
ATOM 717 N N . MET A 1 92 ? -10.649 -3.940 19.089 1.00 83.31 92 MET A N 1
ATOM 718 C CA . MET A 1 92 ? -10.000 -3.124 20.113 1.00 83.31 92 MET A CA 1
ATOM 719 C C . MET A 1 92 ? -10.032 -1.645 19.718 1.00 83.31 92 MET A C 1
ATOM 721 O O . MET A 1 92 ? -10.088 -1.316 18.540 1.00 83.31 92 MET A O 1
ATOM 725 N N . ASP A 1 93 ? -9.980 -0.754 20.706 1.00 83.38 93 ASP A N 1
ATOM 726 C CA . ASP A 1 93 ? -9.781 0.688 20.508 1.00 83.38 93 ASP A CA 1
ATOM 727 C C . ASP A 1 93 ? -8.405 1.052 21.078 1.00 83.38 93 ASP A C 1
ATOM 729 O O . ASP A 1 93 ? -8.202 0.998 22.298 1.00 83.38 93 ASP A O 1
ATOM 733 N N . VAL A 1 94 ? -7.452 1.324 20.189 1.00 81.31 94 VAL A N 1
ATOM 734 C CA . VAL A 1 94 ? -6.028 1.504 20.487 1.00 81.31 94 VAL A CA 1
ATOM 735 C C . VAL A 1 94 ? -5.642 2.936 20.152 1.00 81.31 94 VAL A C 1
ATOM 737 O O . VAL A 1 94 ? -5.552 3.303 18.988 1.00 81.31 94 VAL A O 1
ATOM 740 N N . ALA A 1 95 ? -5.394 3.775 21.153 1.00 78.25 95 ALA A N 1
ATOM 741 C CA . ALA A 1 95 ? -4.904 5.129 20.899 1.00 78.25 95 ALA A CA 1
ATOM 742 C C . ALA A 1 95 ? -3.428 5.101 20.446 1.00 78.25 95 ALA A C 1
ATOM 744 O O . ALA A 1 95 ? -2.664 4.332 21.037 1.00 78.25 95 ALA A O 1
ATOM 745 N N . PRO A 1 96 ? -3.020 5.940 19.469 1.00 78.56 96 PRO A N 1
ATOM 746 C CA . PRO A 1 96 ? -3.813 6.928 18.716 1.00 78.56 96 PRO A CA 1
ATOM 747 C C . PRO A 1 96 ? -4.521 6.372 17.460 1.00 78.56 96 PRO A C 1
ATOM 749 O O . PRO A 1 96 ? -5.241 7.109 16.791 1.00 78.56 96 PRO A O 1
ATOM 752 N N . LEU A 1 97 ? -4.322 5.091 17.142 1.00 79.06 97 LEU A N 1
ATOM 753 C CA . LEU A 1 97 ? -4.760 4.412 15.914 1.00 79.06 97 LEU A CA 1
ATOM 754 C C . LEU A 1 97 ? -6.289 4.259 15.771 1.00 79.06 97 LEU A C 1
ATOM 756 O O . LEU A 1 97 ? -6.796 4.146 14.659 1.00 79.06 97 LEU A O 1
ATOM 760 N N . GLY A 1 98 ? -7.029 4.278 16.878 1.00 84.06 98 GLY A N 1
ATOM 761 C CA . GLY A 1 98 ? -8.472 4.067 16.918 1.00 84.06 98 GLY A CA 1
ATOM 762 C C . GLY A 1 98 ? -8.853 2.588 16.864 1.00 84.06 98 GLY A C 1
ATOM 763 O O . GLY A 1 98 ? -8.226 1.741 17.503 1.00 84.06 98 GLY A O 1
ATOM 764 N N . LEU A 1 99 ? -9.919 2.272 16.129 1.00 85.75 99 LEU A N 1
ATOM 765 C CA . LEU A 1 99 ? -10.447 0.913 16.040 1.00 85.75 99 LEU A CA 1
ATOM 766 C C . LEU A 1 99 ? -9.514 -0.011 15.254 1.00 85.75 99 LEU A C 1
ATOM 768 O O . LEU A 1 99 ? -9.236 0.224 14.082 1.00 85.75 99 LEU A O 1
ATOM 772 N N . MET A 1 100 ? -9.117 -1.106 15.890 1.00 84.81 100 MET A N 1
ATOM 773 C CA . MET A 1 100 ? -8.243 -2.137 15.339 1.00 84.81 100 MET A CA 1
ATOM 774 C C . MET A 1 100 ? -8.853 -3.521 15.575 1.00 84.81 100 MET A C 1
ATOM 776 O O . MET A 1 100 ? -9.665 -3.712 16.481 1.00 84.81 100 MET A O 1
ATOM 780 N N . VAL A 1 101 ? -8.453 -4.506 14.774 1.00 86.31 101 VAL A N 1
ATOM 781 C CA . VAL A 1 101 ? -8.845 -5.908 14.966 1.00 86.31 101 VAL A CA 1
ATOM 782 C C . VAL A 1 101 ? -7.593 -6.721 15.248 1.00 86.31 101 VAL A C 1
ATOM 784 O O . VAL A 1 101 ? -6.677 -6.774 14.428 1.00 86.31 101 VAL A O 1
ATOM 787 N N . GLU A 1 102 ? -7.560 -7.337 16.424 1.00 82.69 102 GLU A N 1
ATOM 788 C CA . GLU A 1 102 ? -6.438 -8.140 16.886 1.00 82.69 102 GLU A CA 1
ATOM 789 C C . GLU A 1 102 ? -6.228 -9.338 15.951 1.00 82.69 102 GLU A C 1
ATOM 791 O O . GLU A 1 102 ? -7.168 -10.044 15.597 1.00 82.69 102 GLU A O 1
ATOM 796 N N . GLU A 1 103 ? -4.979 -9.544 15.551 1.00 83.06 103 GLU A N 1
ATOM 797 C CA . GLU A 1 103 ? -4.491 -10.609 14.668 1.00 83.06 103 GLU A CA 1
ATOM 798 C C . GLU A 1 103 ? -5.107 -10.610 13.257 1.00 83.06 103 GLU A C 1
ATOM 800 O O . GLU A 1 103 ? -4.936 -11.582 12.523 1.00 83.06 103 GLU A O 1
ATOM 805 N N . ALA A 1 104 ? -5.769 -9.526 12.837 1.00 87.56 104 ALA A N 1
ATOM 806 C CA . ALA A 1 104 ? -6.241 -9.409 11.462 1.00 87.56 104 ALA A CA 1
ATOM 807 C C . ALA A 1 104 ? -5.067 -9.458 10.473 1.00 87.56 104 ALA A C 1
ATOM 809 O O . ALA A 1 104 ? -4.019 -8.841 10.683 1.00 87.56 104 ALA A O 1
ATOM 810 N N . THR A 1 105 ? -5.247 -10.193 9.377 1.00 88.38 105 THR A N 1
ATOM 811 C CA . THR A 1 105 ? -4.262 -10.260 8.301 1.00 88.38 105 THR A CA 1
ATOM 812 C C . THR A 1 105 ? -4.166 -8.901 7.623 1.00 88.38 105 THR A C 1
ATOM 814 O O . THR A 1 105 ? -5.132 -8.403 7.044 1.00 88.38 105 THR A O 1
ATOM 817 N N . GLU A 1 106 ? -2.964 -8.337 7.653 1.00 88.75 106 GLU A N 1
ATOM 818 C CA . GLU A 1 106 ? -2.590 -7.149 6.898 1.00 88.75 106 GLU A CA 1
ATOM 819 C C . GLU A 1 106 ? -1.765 -7.585 5.686 1.00 88.75 106 GLU A C 1
ATOM 821 O O . GLU A 1 106 ? -0.679 -8.157 5.817 1.00 88.75 106 GLU A O 1
ATOM 826 N N . LEU A 1 107 ? -2.307 -7.365 4.491 1.00 88.19 107 LEU A N 1
ATOM 827 C CA . LEU A 1 107 ? -1.635 -7.671 3.235 1.00 88.19 107 LEU A CA 1
ATOM 828 C C . LEU A 1 107 ? -0.997 -6.398 2.684 1.00 88.19 107 LEU A C 1
ATOM 830 O O . LEU A 1 107 ? -1.710 -5.437 2.404 1.00 88.19 107 LEU A O 1
ATOM 834 N N . ALA A 1 108 ? 0.321 -6.411 2.483 1.00 88.56 108 ALA A N 1
ATOM 835 C CA . ALA A 1 108 ? 1.015 -5.341 1.775 1.00 88.56 108 ALA A CA 1
ATOM 836 C C . ALA A 1 108 ? 0.555 -5.290 0.310 1.00 88.56 108 ALA A C 1
ATOM 838 O O . ALA A 1 108 ? 0.539 -6.316 -0.377 1.00 88.56 108 ALA A O 1
ATOM 839 N N . VAL A 1 109 ? 0.172 -4.104 -0.157 1.00 90.50 109 VAL A N 1
ATOM 840 C CA . VAL A 1 109 ? -0.356 -3.879 -1.506 1.00 90.50 109 VAL A CA 1
ATOM 841 C C . VAL A 1 109 ? 0.420 -2.753 -2.188 1.00 90.50 109 VAL A C 1
ATOM 843 O O . VAL A 1 109 ? 0.488 -1.662 -1.638 1.00 90.50 109 VAL A O 1
ATOM 846 N N . PRO A 1 110 ? 1.009 -2.987 -3.373 1.00 84.62 110 PRO A N 1
ATOM 847 C CA . PRO A 1 110 ? 1.795 -1.961 -4.059 1.00 84.62 110 PRO A CA 1
ATOM 848 C C . PRO A 1 110 ? 0.928 -0.910 -4.762 1.00 84.62 110 PRO A C 1
ATOM 850 O O . PRO A 1 110 ? 1.376 0.209 -4.973 1.00 84.62 110 PRO A O 1
ATOM 853 N N . ASP A 1 111 ? -0.295 -1.271 -5.157 1.00 89.38 111 ASP A N 1
ATOM 854 C CA . ASP A 1 111 ? -1.175 -0.425 -5.956 1.00 89.38 111 ASP A CA 1
ATOM 855 C C . ASP A 1 111 ? -2.664 -0.704 -5.676 1.00 89.38 111 ASP A C 1
ATOM 857 O O . ASP A 1 111 ? -3.048 -1.677 -5.006 1.00 89.38 111 ASP A O 1
ATOM 861 N N . ALA A 1 112 ? -3.521 0.151 -6.240 1.00 92.31 112 ALA A N 1
ATOM 862 C CA . ALA A 1 112 ? -4.972 0.030 -6.137 1.00 92.31 112 ALA A CA 1
ATOM 863 C C . ALA A 1 112 ? -5.490 -1.310 -6.680 1.00 92.31 112 ALA A C 1
ATOM 865 O O . ALA A 1 112 ? -6.404 -1.918 -6.116 1.00 92.31 112 ALA A O 1
ATOM 866 N N . ARG A 1 113 ? -4.875 -1.826 -7.751 1.00 93.62 113 ARG A N 1
ATOM 867 C CA . ARG A 1 113 ? -5.286 -3.078 -8.394 1.00 93.62 113 ARG A CA 1
ATOM 868 C C . ARG A 1 113 ? -5.082 -4.276 -7.467 1.00 93.62 113 ARG A C 1
ATOM 870 O O . ARG A 1 113 ? -5.947 -5.155 -7.403 1.00 93.62 113 ARG A O 1
ATOM 877 N N . ALA A 1 114 ? -3.969 -4.321 -6.742 1.00 92.69 114 ALA A N 1
ATOM 878 C CA . ALA A 1 114 ? -3.680 -5.348 -5.753 1.00 92.69 114 ALA A CA 1
ATOM 879 C C . ALA A 1 114 ? -4.661 -5.276 -4.574 1.00 92.69 114 ALA A C 1
ATOM 881 O O . ALA A 1 114 ? -5.192 -6.312 -4.164 1.00 92.69 114 ALA A O 1
ATOM 882 N N . ALA A 1 115 ? -4.976 -4.069 -4.091 1.00 93.19 115 ALA A N 1
ATOM 883 C CA . ALA A 1 115 ? -5.976 -3.852 -3.045 1.00 93.19 115 ALA A CA 1
ATOM 884 C C . ALA A 1 115 ? -7.385 -4.308 -3.473 1.00 93.19 115 ALA A C 1
ATOM 886 O O . ALA A 1 115 ? -8.040 -5.067 -2.753 1.00 93.19 115 ALA A O 1
ATOM 887 N N . ILE A 1 116 ? -7.828 -3.942 -4.681 1.00 91.62 116 ILE A N 1
ATOM 888 C CA . ILE A 1 116 ? -9.106 -4.387 -5.262 1.00 91.62 116 ILE A CA 1
ATOM 889 C C . ILE A 1 116 ? -9.137 -5.914 -5.408 1.00 91.62 116 ILE A C 1
ATOM 891 O O . ILE A 1 116 ? -10.138 -6.558 -5.081 1.00 91.62 116 ILE A O 1
ATOM 895 N N . SER A 1 117 ? -8.032 -6.523 -5.852 1.00 91.12 117 SER A N 1
ATOM 896 C CA . SER A 1 117 ? -7.933 -7.981 -5.955 1.00 91.12 117 SER A CA 1
ATOM 897 C C . SER A 1 117 ? -8.023 -8.670 -4.591 1.00 91.12 117 SER A C 1
ATOM 899 O O . SER A 1 117 ? -8.651 -9.730 -4.497 1.00 91.12 117 SER A O 1
ATOM 901 N N . ALA A 1 118 ? -7.422 -8.097 -3.545 1.00 90.81 118 ALA A N 1
ATOM 902 C CA . ALA A 1 118 ? -7.517 -8.611 -2.182 1.00 90.81 118 ALA A CA 1
ATOM 903 C C . ALA A 1 118 ? -8.958 -8.528 -1.656 1.00 90.81 118 ALA A C 1
ATOM 905 O O . ALA A 1 118 ? -9.479 -9.514 -1.133 1.00 90.81 118 ALA A O 1
ATOM 906 N N . TYR A 1 119 ? -9.635 -7.400 -1.892 1.00 88.94 119 TYR A N 1
ATOM 907 C CA . TYR A 1 119 ? -11.044 -7.219 -1.550 1.00 88.94 119 TYR A CA 1
ATOM 908 C C . TYR A 1 119 ? -11.945 -8.254 -2.243 1.00 88.94 119 TYR A C 1
ATOM 910 O O . TYR A 1 119 ? -12.706 -8.961 -1.580 1.00 88.94 119 TYR A O 1
ATOM 918 N N . ALA A 1 120 ? -11.812 -8.418 -3.564 1.00 87.00 120 ALA A N 1
ATOM 919 C CA . ALA A 1 120 ? -12.595 -9.390 -4.330 1.00 87.00 120 ALA A CA 1
ATOM 920 C C . ALA A 1 120 ? -12.367 -10.836 -3.851 1.00 87.00 120 ALA A C 1
ATOM 922 O O . ALA A 1 120 ? -13.311 -11.625 -3.777 1.00 87.00 120 ALA A O 1
ATOM 923 N N . ARG A 1 121 ? -11.125 -11.178 -3.478 1.00 85.81 121 ARG A N 1
ATOM 924 C CA . ARG A 1 121 ? -10.784 -12.487 -2.903 1.00 85.81 121 ARG A CA 1
ATOM 925 C C . ARG A 1 121 ? -11.505 -12.720 -1.579 1.00 85.81 121 ARG A C 1
ATOM 927 O O . ARG A 1 121 ? -12.091 -13.784 -1.397 1.00 85.81 121 ARG A O 1
ATOM 934 N N . GLY A 1 122 ? -11.475 -11.739 -0.680 1.00 83.88 122 GLY A N 1
ATOM 935 C CA . GLY A 1 122 ? -12.099 -11.869 0.632 1.00 83.88 122 GLY A CA 1
ATOM 936 C C . GLY A 1 122 ? -13.628 -11.924 0.576 1.00 83.88 122 GLY A C 1
ATOM 937 O O . GLY A 1 122 ? -14.236 -12.706 1.304 1.00 83.88 122 GLY A O 1
ATOM 938 N N . LEU A 1 123 ? -14.265 -11.211 -0.363 1.00 79.81 123 LEU A N 1
ATOM 939 C CA . LEU A 1 123 ? -15.706 -11.360 -0.613 1.00 79.81 123 LEU A CA 1
ATOM 940 C C . LEU A 1 123 ? -16.091 -12.797 -1.005 1.00 79.81 123 LEU A C 1
ATOM 942 O O . LEU A 1 123 ? -17.141 -13.294 -0.595 1.00 79.81 123 LEU A O 1
ATOM 946 N N . GLY A 1 124 ? -15.231 -13.487 -1.759 1.00 72.69 124 GLY A N 1
ATOM 947 C CA . GLY A 1 124 ? -15.427 -14.892 -2.119 1.00 72.69 124 GLY A CA 1
ATOM 948 C C . GLY A 1 124 ? -15.414 -15.857 -0.924 1.00 72.69 124 GLY A C 1
ATOM 949 O O . GLY A 1 124 ? -15.936 -16.964 -1.043 1.00 72.69 124 GLY A O 1
ATOM 950 N N . ALA A 1 125 ? -14.864 -15.449 0.226 1.00 68.69 125 ALA A N 1
ATOM 951 C CA . ALA A 1 125 ? -14.799 -16.256 1.447 1.00 68.69 125 ALA A CA 1
ATOM 952 C C . ALA A 1 125 ? -16.041 -16.114 2.351 1.00 68.69 125 ALA A C 1
ATOM 954 O O . ALA A 1 125 ? -16.263 -16.956 3.223 1.00 68.69 125 ALA A O 1
ATOM 955 N N . ILE A 1 126 ? -16.891 -15.104 2.118 1.00 66.50 126 ILE A N 1
ATOM 956 C CA . ILE A 1 126 ? -18.094 -14.824 2.925 1.00 66.50 126 ILE A CA 1
ATOM 957 C C . ILE A 1 126 ? -19.046 -16.034 3.021 1.00 66.50 126 ILE A C 1
ATOM 959 O O . ILE A 1 126 ? -19.479 -16.348 4.132 1.00 66.50 126 ILE A O 1
ATOM 963 N N . PRO A 1 127 ? -19.356 -16.780 1.936 1.00 52.06 127 PRO A N 1
ATOM 964 C CA . PRO A 1 127 ? -20.267 -17.924 2.022 1.00 52.06 127 PRO A CA 1
ATOM 965 C C . PRO A 1 127 ? -19.775 -19.055 2.943 1.00 52.06 127 PRO A C 1
ATOM 967 O O . PRO A 1 127 ? -20.589 -19.845 3.418 1.00 52.06 127 PRO A O 1
ATOM 970 N N . ALA A 1 128 ? -18.466 -19.146 3.211 1.00 48.59 128 ALA A N 1
ATOM 971 C CA . ALA A 1 128 ? -17.881 -20.211 4.027 1.00 48.59 128 ALA A CA 1
ATOM 972 C C . ALA A 1 128 ? -18.062 -19.987 5.542 1.00 48.59 128 ALA A C 1
ATOM 974 O O . ALA A 1 128 ? -18.174 -20.954 6.294 1.00 48.59 128 ALA A O 1
ATOM 975 N N . LEU A 1 129 ? -18.146 -18.732 6.000 1.00 48.84 129 LEU A N 1
ATOM 976 C CA . LEU A 1 129 ? -18.242 -18.397 7.430 1.00 48.84 129 LEU A CA 1
ATOM 977 C C . LEU A 1 129 ? -19.649 -18.597 8.016 1.00 48.84 129 LEU A C 1
ATOM 979 O O . LEU A 1 129 ? -19.798 -18.785 9.221 1.00 48.84 129 LEU A O 1
ATOM 983 N N . PHE A 1 130 ? -20.684 -18.631 7.172 1.00 47.12 130 PHE A N 1
ATOM 984 C CA . PHE A 1 130 ? -22.074 -18.846 7.597 1.00 47.12 130 PHE A CA 1
ATOM 985 C C . PHE A 1 130 ? -22.444 -20.320 7.850 1.00 47.12 130 PHE A C 1
ATOM 987 O O . PHE A 1 130 ? -23.572 -20.595 8.251 1.00 47.12 130 PHE A O 1
ATOM 994 N N . GLN A 1 131 ? -21.527 -21.278 7.650 1.00 42.38 131 GLN A N 1
ATOM 995 C CA . GLN A 1 131 ? -21.790 -22.702 7.928 1.00 42.38 131 GLN A CA 1
ATOM 996 C C . GLN A 1 131 ? -21.517 -23.122 9.387 1.00 42.38 131 GLN A C 1
ATOM 998 O O . GLN A 1 131 ? -21.822 -24.254 9.758 1.00 42.38 131 GLN A O 1
ATOM 1003 N N . GLY A 1 132 ? -20.979 -22.235 10.231 1.00 38.25 132 GLY A N 1
ATOM 1004 C CA . GLY A 1 132 ? -20.745 -22.503 11.653 1.00 38.25 132 GLY A CA 1
ATOM 1005 C C . GLY A 1 132 ? -21.770 -21.811 12.550 1.00 38.25 132 GLY A C 1
ATOM 1006 O O . GLY A 1 132 ? -21.687 -20.603 12.765 1.00 38.25 132 GLY A O 1
ATOM 1007 N N . GLU A 1 133 ? -22.719 -22.565 13.110 1.00 30.80 133 GLU A N 1
ATOM 1008 C CA . GLU A 1 133 ? -23.659 -22.070 14.125 1.00 30.80 133 GLU A CA 1
ATOM 1009 C C . GLU A 1 133 ? -22.905 -21.459 15.324 1.00 30.80 133 GLU A C 1
ATOM 1011 O O . GLU A 1 133 ? -22.247 -22.164 16.089 1.00 30.80 133 GLU A O 1
ATOM 1016 N N . CYS A 1 134 ? -23.014 -20.143 15.529 1.00 33.16 134 CYS A N 1
ATOM 1017 C CA . CYS A 1 134 ? -22.499 -19.472 16.724 1.00 33.16 134 CYS A CA 1
ATOM 1018 C C . CYS A 1 134 ? -23.650 -19.176 17.689 1.00 33.16 134 CYS A C 1
ATOM 1020 O O . CYS A 1 134 ? -24.450 -18.269 17.478 1.00 33.16 134 CYS A O 1
ATOM 1022 N N . ARG A 1 135 ? -23.723 -19.958 18.767 1.00 33.94 135 ARG A N 1
ATOM 1023 C CA . ARG A 1 135 ? -24.729 -19.853 19.825 1.00 33.94 135 ARG A CA 1
ATOM 1024 C C . ARG A 1 135 ? -24.055 -19.451 21.132 1.00 33.94 135 ARG A C 1
ATOM 1026 O O . ARG A 1 135 ? -23.707 -20.351 21.870 1.00 33.94 135 ARG A O 1
ATOM 1033 N N . GLU A 1 136 ? -23.915 -18.154 21.426 1.00 36.12 136 GLU A N 1
ATOM 1034 C CA . GLU A 1 136 ? -23.833 -17.610 22.801 1.00 36.12 136 GLU A CA 1
ATOM 1035 C C . GLU A 1 136 ? -24.265 -16.121 22.841 1.00 36.12 136 GLU A C 1
ATOM 1037 O O . GLU A 1 136 ? -23.978 -15.387 21.892 1.00 36.12 136 GLU A O 1
ATOM 1042 N N . PRO A 1 137 ? -24.964 -15.652 23.899 1.00 33.69 137 PRO A N 1
ATOM 1043 C CA . PRO A 1 137 ? -25.356 -14.254 24.065 1.00 33.69 137 PRO A CA 1
ATOM 1044 C C . PRO A 1 137 ? -24.371 -13.485 24.966 1.00 33.69 137 PRO A C 1
ATOM 1046 O O . PRO A 1 137 ? -24.273 -13.742 26.165 1.00 33.69 137 PRO A O 1
ATOM 1049 N N . GLY A 1 138 ? -23.694 -12.496 24.388 1.00 35.41 138 GLY A N 1
ATOM 1050 C CA . GLY A 1 138 ? -22.861 -11.487 25.052 1.00 35.41 138 GLY A CA 1
ATOM 1051 C C . GLY A 1 138 ? -22.949 -10.166 24.278 1.00 35.41 138 GLY A C 1
ATOM 1052 O O . GLY A 1 138 ? -23.466 -10.166 23.166 1.00 35.41 138 GLY A O 1
ATOM 1053 N N . ALA A 1 139 ? -22.554 -9.049 24.894 1.00 43.59 139 ALA A N 1
ATOM 1054 C CA . ALA A 1 139 ? -22.812 -7.671 24.449 1.00 43.59 139 ALA A CA 1
ATOM 1055 C C . ALA A 1 139 ? -22.523 -7.387 22.957 1.00 43.59 139 ALA A C 1
ATOM 1057 O O . ALA A 1 139 ? -21.689 -8.016 22.328 1.00 43.59 139 ALA A O 1
ATOM 1058 N N . VAL A 1 140 ? -23.250 -6.430 22.377 1.00 49.12 140 VAL A N 1
ATOM 1059 C CA . VAL A 1 140 ? -23.280 -6.204 20.925 1.00 49.12 140 VAL A CA 1
ATOM 1060 C C . VAL A 1 140 ? -22.073 -5.351 20.479 1.00 49.12 140 VAL A C 1
ATOM 1062 O O . VAL A 1 140 ? -22.060 -4.152 20.750 1.00 49.12 140 VAL A O 1
ATOM 1065 N N . CYS A 1 141 ? -21.097 -5.928 19.759 1.00 63.09 141 CYS A N 1
ATOM 1066 C CA . CYS A 1 141 ? -19.942 -5.209 19.162 1.00 63.09 141 CYS A CA 1
ATOM 1067 C C . CYS A 1 141 ? -20.359 -4.018 18.322 1.00 63.09 141 CYS A C 1
ATOM 1069 O O . CYS A 1 141 ? -19.751 -2.958 18.368 1.00 63.09 141 CYS A O 1
ATOM 1071 N N . LEU A 1 142 ? -21.368 -4.234 17.474 1.00 71.75 142 LEU A N 1
ATOM 1072 C CA . LEU A 1 142 ? -21.660 -3.341 16.359 1.00 71.75 142 LEU A CA 1
ATOM 1073 C C . LEU A 1 142 ? -22.065 -1.933 16.828 1.00 71.75 142 LEU A C 1
ATOM 1075 O O . LEU A 1 142 ? -21.492 -0.979 16.311 1.00 71.75 142 LEU A O 1
ATOM 1079 N N . PRO A 1 143 ? -22.959 -1.757 17.823 1.00 77.44 143 PRO A N 1
ATOM 1080 C CA . PRO A 1 143 ? -23.216 -0.457 18.433 1.00 77.44 143 PRO A CA 1
ATOM 1081 C C . PRO A 1 143 ? -21.957 0.228 18.959 1.00 77.44 143 PRO A C 1
ATOM 1083 O O . PRO A 1 143 ? -21.771 1.407 18.683 1.00 77.44 143 PRO A O 1
ATOM 1086 N N . TRP A 1 144 ? -21.084 -0.501 19.661 1.00 81.44 144 TRP A N 1
ATOM 1087 C CA . TRP A 1 144 ? -19.852 0.067 20.206 1.00 81.44 144 TRP A CA 1
ATOM 1088 C C . TRP A 1 144 ? -18.860 0.462 19.101 1.00 81.44 144 TRP A C 1
ATOM 1090 O O . TRP A 1 144 ? -18.313 1.558 19.144 1.00 81.44 144 TRP A O 1
ATOM 1100 N N . ILE A 1 145 ? -18.679 -0.363 18.065 1.00 82.75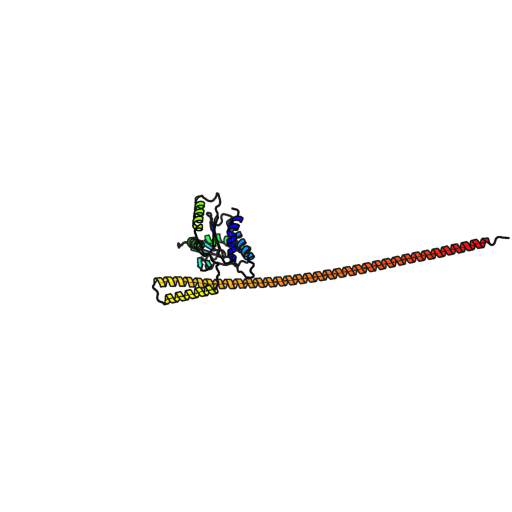 145 ILE A N 1
ATOM 1101 C CA . ILE A 1 145 ? -17.846 -0.037 16.894 1.00 82.75 145 ILE A CA 1
ATOM 1102 C C . ILE A 1 145 ? -18.381 1.213 16.197 1.00 82.75 145 ILE A C 1
ATOM 1104 O O . ILE A 1 145 ? -17.621 2.131 15.905 1.00 82.75 145 ILE A O 1
ATOM 1108 N N . VAL A 1 146 ? -19.690 1.277 15.943 1.00 82.75 146 VAL A N 1
ATOM 1109 C CA . VAL A 1 146 ? -20.310 2.434 15.285 1.00 82.75 146 VAL A CA 1
ATOM 1110 C C . VAL A 1 146 ? -20.174 3.687 16.151 1.00 82.75 146 VAL A C 1
ATOM 1112 O O . VAL A 1 146 ? -19.849 4.744 15.622 1.00 82.75 146 VAL A O 1
ATOM 1115 N N . GLU A 1 147 ? -20.350 3.579 17.469 1.00 83.75 147 GLU A N 1
ATOM 1116 C CA . GLU A 1 147 ? -20.104 4.676 18.412 1.00 83.75 147 GLU A CA 1
ATOM 1117 C C . GLU A 1 147 ? -18.652 5.162 18.324 1.00 83.75 147 GLU A C 1
ATOM 1119 O O . GLU A 1 147 ? -18.412 6.349 18.118 1.00 83.75 147 GLU A O 1
ATOM 1124 N N . ARG A 1 148 ? -17.671 4.253 18.372 1.00 84.75 148 ARG A N 1
ATOM 1125 C CA . ARG A 1 148 ? -16.248 4.602 18.239 1.00 84.75 148 ARG A CA 1
ATOM 1126 C C . ARG A 1 148 ? -15.922 5.221 16.875 1.00 84.75 148 ARG A C 1
ATOM 1128 O O . ARG A 1 148 ? -15.146 6.169 16.825 1.00 84.75 148 ARG A O 1
ATOM 1135 N N . LEU A 1 149 ? -16.533 4.763 15.779 1.00 85.56 149 LEU A N 1
ATOM 1136 C CA . LEU A 1 149 ? -16.381 5.399 14.464 1.00 85.56 149 LEU A CA 1
ATOM 1137 C C . LEU A 1 149 ? -16.974 6.809 14.460 1.00 85.56 149 LEU A C 1
ATOM 1139 O O . LEU A 1 149 ? -16.367 7.713 13.898 1.00 85.56 149 LEU A O 1
ATOM 1143 N N . LEU A 1 150 ? -18.124 7.021 15.102 1.00 86.00 150 LEU A N 1
ATOM 1144 C CA . LEU A 1 150 ? -18.830 8.303 15.143 1.00 86.00 150 LEU A CA 1
ATOM 1145 C C . LEU A 1 150 ? -18.302 9.293 16.184 1.00 86.00 150 LEU A C 1
ATOM 1147 O O . LEU A 1 150 ? -18.568 10.477 16.036 1.00 86.00 150 LEU A O 1
ATOM 1151 N N . GLU A 1 151 ? -17.557 8.864 17.195 1.00 85.19 151 GLU A N 1
ATOM 1152 C CA . GLU A 1 151 ? -17.040 9.745 18.256 1.00 85.19 151 GLU A CA 1
ATOM 1153 C C . GLU A 1 151 ? -15.509 9.818 18.283 1.00 85.19 151 GLU A C 1
ATOM 1155 O O . GLU A 1 151 ? -14.941 10.769 18.816 1.00 85.19 151 GLU A O 1
ATOM 1160 N N . GLY A 1 152 ? -14.831 8.828 17.701 1.00 82.31 152 GLY A N 1
ATOM 1161 C CA . GLY A 1 152 ? -13.377 8.724 17.701 1.00 82.31 152 GLY A CA 1
ATOM 1162 C C . GLY A 1 152 ? -12.675 9.706 16.763 1.00 82.31 152 GLY A C 1
ATOM 1163 O O . GLY A 1 152 ? -13.300 10.451 15.999 1.00 82.31 152 GLY A O 1
ATOM 1164 N N . ASN A 1 153 ? -11.340 9.652 16.792 1.00 87.25 153 ASN A N 1
ATOM 1165 C CA . ASN A 1 153 ? -10.448 10.464 15.964 1.00 87.25 153 ASN A CA 1
ATOM 1166 C C . ASN A 1 153 ? -10.433 9.982 14.500 1.00 87.25 153 ASN A C 1
ATOM 1168 O O . ASN A 1 153 ? -9.442 9.452 14.010 1.00 87.25 153 ASN A O 1
ATOM 1172 N N . SER A 1 154 ? -11.561 10.119 13.806 1.00 87.25 154 SER A N 1
ATOM 1173 C CA . SER A 1 154 ? -11.653 9.881 12.365 1.00 87.25 154 SER A CA 1
ATOM 1174 C C . SER A 1 154 ? -12.684 10.793 11.707 1.00 87.25 154 SER A C 1
ATOM 1176 O O . SER A 1 154 ? -13.699 11.158 12.311 1.00 87.25 154 SER A O 1
ATOM 1178 N N . LEU A 1 155 ? -12.434 11.148 10.450 1.00 87.06 155 LEU A N 1
ATOM 1179 C CA . LEU A 1 155 ? -13.400 11.812 9.580 1.00 87.06 155 LEU A CA 1
ATOM 1180 C C . LEU A 1 155 ? -14.403 10.779 9.076 1.00 87.06 155 LEU A C 1
ATOM 1182 O O . LEU A 1 155 ? -14.040 9.904 8.296 1.00 87.06 155 LEU A O 1
ATOM 1186 N N . THR A 1 156 ? -15.656 10.866 9.521 1.00 86.75 156 THR A N 1
ATOM 1187 C CA . THR A 1 156 ? -16.671 9.857 9.189 1.00 86.75 156 THR A CA 1
ATOM 1188 C C . THR A 1 156 ? -17.675 10.371 8.178 1.00 86.75 156 THR A C 1
ATOM 1190 O O . THR A 1 156 ? -18.316 11.398 8.398 1.00 86.75 156 THR A O 1
ATOM 1193 N N . PHE A 1 157 ? -17.861 9.600 7.113 1.00 83.94 157 PHE A N 1
ATOM 1194 C CA . PHE A 1 157 ? -18.872 9.819 6.088 1.00 83.94 157 PHE A CA 1
ATOM 1195 C C . PHE A 1 157 ? -19.933 8.742 6.188 1.00 83.94 157 PHE A C 1
ATOM 1197 O O . PHE A 1 157 ? -19.604 7.562 6.197 1.00 83.94 157 PHE A O 1
ATOM 1204 N N . LEU A 1 158 ? -21.201 9.142 6.251 1.00 83.88 158 LEU A N 1
ATOM 1205 C CA . LEU A 1 158 ? -22.326 8.220 6.154 1.00 83.88 158 LEU A CA 1
ATOM 1206 C C . LEU A 1 158 ? -22.963 8.360 4.773 1.00 83.88 158 LEU A C 1
ATOM 1208 O O . LEU A 1 158 ? -23.526 9.404 4.444 1.00 83.88 158 LEU A O 1
ATOM 1212 N N . LEU A 1 159 ? -22.889 7.294 3.986 1.00 80.06 159 LEU A N 1
ATOM 1213 C CA . LEU A 1 159 ? -23.557 7.162 2.702 1.00 80.06 159 LEU A CA 1
ATOM 1214 C C . LEU A 1 159 ? -24.790 6.274 2.869 1.00 80.06 159 LEU A C 1
ATOM 1216 O O . LEU A 1 159 ? -24.695 5.095 3.211 1.00 80.06 159 LEU A O 1
ATOM 1220 N N . LEU A 1 160 ? -25.957 6.869 2.633 1.00 78.50 160 LEU A N 1
ATOM 1221 C CA . LEU A 1 160 ? -27.243 6.185 2.680 1.00 78.50 160 LEU A CA 1
ATOM 1222 C C . LEU A 1 160 ? -27.632 5.759 1.265 1.00 78.50 160 LEU A C 1
ATOM 1224 O O . LEU A 1 160 ? -27.970 6.601 0.428 1.00 78.50 160 LEU A O 1
ATOM 1228 N N . CYS A 1 161 ? -27.591 4.458 1.000 1.00 73.31 161 CYS A N 1
ATOM 1229 C CA . CYS A 1 161 ? -27.961 3.897 -0.291 1.00 73.31 161 CYS A CA 1
ATOM 1230 C C . CYS A 1 161 ? -29.446 3.520 -0.271 1.00 73.31 161 CYS A C 1
ATOM 1232 O O . CYS A 1 161 ? -29.858 2.574 0.393 1.00 73.31 161 CYS A O 1
ATOM 1234 N N . VAL A 1 162 ? -30.259 4.295 -0.990 1.00 72.50 162 VAL A N 1
ATOM 1235 C CA . VAL A 1 162 ? -31.703 4.070 -1.127 1.00 72.50 162 VAL A CA 1
ATOM 1236 C C . VAL A 1 162 ? -32.008 3.817 -2.598 1.00 72.50 162 VAL A C 1
ATOM 1238 O O . VAL A 1 162 ? -31.799 4.697 -3.437 1.00 72.50 162 VAL A O 1
ATOM 1241 N N . SER A 1 163 ? -32.528 2.631 -2.903 1.00 67.56 163 SER A N 1
ATOM 1242 C CA . SER A 1 163 ? -32.896 2.224 -4.261 1.00 67.56 163 SER A CA 1
ATOM 1243 C C . SER A 1 163 ? -34.407 2.304 -4.414 1.00 67.56 163 SER A C 1
ATOM 1245 O O . SER A 1 163 ? -35.151 1.524 -3.831 1.00 67.56 163 SER A O 1
ATOM 1247 N N . LEU A 1 164 ? -34.882 3.283 -5.182 1.00 68.94 164 LEU A N 1
ATOM 1248 C CA . LEU A 1 164 ? -36.305 3.428 -5.488 1.00 68.94 164 LEU A CA 1
ATOM 1249 C C . LEU A 1 164 ? -36.638 2.625 -6.756 1.00 68.94 164 LEU A C 1
ATOM 1251 O O . LEU A 1 164 ? -35.932 2.791 -7.753 1.00 68.94 164 LEU A O 1
ATOM 1255 N N . PRO A 1 165 ? -37.714 1.814 -6.766 1.00 66.81 165 PRO A N 1
ATOM 1256 C CA . PRO A 1 165 ? -38.799 1.746 -5.776 1.00 66.81 165 PRO A CA 1
ATOM 1257 C C . PRO A 1 165 ? -38.626 0.688 -4.665 1.00 66.81 165 PRO A C 1
ATOM 1259 O O . PRO A 1 165 ? -39.528 0.541 -3.845 1.00 66.81 165 PRO A O 1
ATOM 1262 N N . ASP A 1 166 ? -37.513 -0.043 -4.637 1.00 68.62 166 ASP A N 1
ATOM 1263 C CA . ASP A 1 166 ? -37.319 -1.243 -3.804 1.00 68.62 166 ASP A CA 1
ATOM 1264 C C . ASP A 1 166 ? -37.163 -0.970 -2.298 1.00 68.62 166 ASP A C 1
ATOM 1266 O O . ASP A 1 166 ? -37.237 -1.891 -1.486 1.00 68.62 166 ASP A O 1
ATOM 1270 N N . THR A 1 167 ? -36.932 0.280 -1.895 1.00 73.94 167 THR A N 1
ATOM 1271 C CA . THR A 1 167 ? -36.867 0.681 -0.484 1.00 73.94 167 THR A CA 1
ATOM 1272 C C . THR A 1 167 ? -38.226 1.174 0.016 1.00 73.94 167 THR A C 1
ATOM 1274 O O . THR A 1 167 ? -38.833 2.084 -0.557 1.00 73.94 167 THR A O 1
ATOM 1277 N N . SER A 1 168 ? -38.702 0.609 1.125 1.00 80.38 168 SER A N 1
ATOM 1278 C CA . SER A 1 168 ? -39.962 0.998 1.759 1.00 80.38 168 SER A CA 1
ATOM 1279 C C . SER A 1 168 ? -39.887 2.397 2.381 1.00 80.38 168 SER A C 1
ATOM 1281 O O . SER A 1 168 ? -38.828 2.895 2.766 1.00 80.38 168 SER A O 1
ATOM 1283 N N . ARG A 1 169 ? -41.044 3.053 2.546 1.00 82.12 169 ARG A N 1
ATOM 1284 C CA . ARG A 1 169 ? -41.123 4.372 3.200 1.00 82.12 169 ARG A CA 1
ATOM 1285 C C . ARG A 1 169 ? -40.531 4.359 4.618 1.00 82.12 169 ARG A C 1
ATOM 1287 O O . ARG A 1 169 ? -39.938 5.355 5.019 1.00 82.12 169 ARG A O 1
ATOM 1294 N N . GLU A 1 170 ? -40.718 3.280 5.373 1.00 83.31 170 GLU A N 1
ATOM 1295 C CA . GLU A 1 170 ? -40.215 3.162 6.748 1.00 83.31 170 GLU A CA 1
ATOM 1296 C C . GLU A 1 170 ? -38.688 3.093 6.785 1.00 83.31 170 GLU A C 1
ATOM 1298 O O . GLU A 1 170 ? -38.070 3.805 7.571 1.00 83.31 170 GLU A O 1
ATOM 1303 N N . GLU A 1 171 ? -38.077 2.328 5.879 1.00 80.38 171 GLU A N 1
ATOM 1304 C CA . GLU A 1 171 ? -36.620 2.256 5.726 1.00 80.38 171 GLU A CA 1
ATOM 1305 C C . GLU A 1 171 ? -36.031 3.607 5.309 1.00 80.38 171 GLU A C 1
ATOM 1307 O O . GLU A 1 171 ? -35.025 4.035 5.869 1.00 80.38 171 GLU A O 1
ATOM 1312 N N . ILE A 1 172 ? -36.690 4.330 4.396 1.00 81.12 172 ILE A N 1
ATOM 1313 C CA . ILE A 1 172 ? -36.271 5.679 3.981 1.00 81.12 172 ILE A CA 1
ATOM 1314 C C . ILE A 1 172 ? -36.326 6.657 5.159 1.00 81.12 172 ILE A C 1
ATOM 1316 O O . ILE A 1 172 ? -35.386 7.417 5.385 1.00 81.12 172 ILE A O 1
ATOM 1320 N N . LEU A 1 173 ? -37.419 6.652 5.927 1.00 83.50 173 LEU A N 1
ATOM 1321 C CA . LEU A 1 173 ? -37.555 7.516 7.101 1.00 83.50 173 LEU A CA 1
ATOM 1322 C C . LEU A 1 173 ? -36.563 7.132 8.206 1.00 83.50 173 LEU A C 1
ATOM 1324 O O . LEU A 1 173 ? -36.018 8.020 8.862 1.00 83.50 173 LEU A O 1
ATOM 1328 N N . GLY A 1 174 ? -36.286 5.838 8.377 1.00 81.31 174 GLY A N 1
ATOM 1329 C CA . GLY A 1 174 ? -35.247 5.337 9.273 1.00 81.31 174 GLY A CA 1
ATOM 1330 C C . GLY A 1 174 ? -33.858 5.836 8.873 1.00 81.31 174 GLY A C 1
ATOM 1331 O O . GLY A 1 174 ? -33.144 6.385 9.711 1.00 81.31 174 GLY A O 1
ATOM 1332 N N . ALA A 1 175 ? -33.510 5.735 7.589 1.00 80.38 175 ALA A N 1
ATOM 1333 C CA . ALA A 1 175 ? -32.248 6.222 7.035 1.00 80.38 175 ALA A CA 1
ATOM 1334 C C . ALA A 1 175 ? -32.070 7.732 7.249 1.00 80.38 175 ALA A C 1
ATOM 1336 O O . ALA A 1 175 ? -31.039 8.178 7.749 1.00 80.38 175 ALA A O 1
ATOM 1337 N N . LEU A 1 176 ? -33.098 8.528 6.938 1.00 83.56 176 LEU A N 1
ATOM 1338 C CA . LEU A 1 176 ? -33.071 9.979 7.146 1.00 83.56 176 LEU A CA 1
ATOM 1339 C C . LEU A 1 176 ? -32.981 10.346 8.633 1.00 83.56 176 LEU A C 1
ATOM 1341 O O . LEU A 1 176 ? -32.243 11.258 9.001 1.00 83.56 176 LEU A O 1
ATOM 1345 N N . GLY A 1 177 ? -33.681 9.610 9.499 1.00 83.25 177 GLY A N 1
ATOM 1346 C CA . GLY A 1 177 ? -33.577 9.774 10.948 1.00 83.25 177 GLY A CA 1
ATOM 1347 C C . GLY A 1 177 ? -32.169 9.482 11.475 1.00 83.25 177 GLY A C 1
ATOM 1348 O O . GLY A 1 177 ? -31.681 10.198 12.350 1.00 83.25 177 GLY A O 1
ATOM 1349 N N . LEU A 1 178 ? -31.485 8.473 10.924 1.00 80.12 178 LEU A N 1
ATOM 1350 C CA . LEU A 1 178 ? -30.075 8.203 11.223 1.00 80.12 178 LEU A CA 1
ATOM 1351 C C . LEU A 1 178 ? -29.170 9.342 10.739 1.00 80.12 178 LEU A C 1
ATOM 1353 O O . LEU A 1 178 ? -28.306 9.781 11.498 1.00 80.12 178 LEU A O 1
ATOM 1357 N N . ALA A 1 179 ? -29.401 9.862 9.530 1.00 83.44 179 ALA A N 1
ATOM 1358 C CA . ALA A 1 179 ? -28.639 10.978 8.969 1.00 83.44 179 ALA A CA 1
ATOM 1359 C C . ALA A 1 179 ? -28.662 12.207 9.888 1.00 83.44 179 ALA A C 1
ATOM 1361 O O . ALA A 1 179 ? -27.616 12.770 10.205 1.00 83.44 179 ALA A O 1
ATOM 1362 N N . GLU A 1 180 ? -29.851 12.595 10.357 1.00 84.69 180 GLU A N 1
ATOM 1363 C CA . GLU A 1 180 ? -30.025 13.752 11.242 1.00 84.69 180 GLU A CA 1
ATOM 1364 C C . GLU A 1 180 ? -29.332 13.554 12.596 1.00 84.69 180 GLU A C 1
ATOM 1366 O O . GLU A 1 180 ? -28.716 14.482 13.121 1.00 84.69 180 GLU A O 1
ATOM 1371 N N . ARG A 1 181 ? -29.357 12.332 13.143 1.00 81.69 181 ARG A N 1
ATOM 1372 C CA . ARG A 1 181 ? -28.651 12.016 14.394 1.00 81.69 181 ARG A CA 1
ATOM 1373 C C . ARG A 1 181 ? -27.135 12.100 14.240 1.00 81.69 181 ARG A C 1
ATOM 1375 O O . ARG A 1 181 ? -26.475 12.633 15.125 1.00 81.69 181 ARG A O 1
ATOM 1382 N N . VAL A 1 182 ? -26.593 11.591 13.134 1.00 83.12 182 VAL A N 1
ATOM 1383 C CA . VAL A 1 182 ? -25.145 11.586 12.868 1.00 83.12 182 VAL A CA 1
ATOM 1384 C C . VAL A 1 182 ? -24.631 12.987 12.534 1.00 83.12 182 VAL A C 1
ATOM 1386 O O . VAL A 1 182 ? -23.557 13.371 12.987 1.00 83.12 182 VAL A O 1
ATOM 1389 N N . LYS A 1 183 ? -25.418 13.795 11.817 1.00 81.81 183 LYS A N 1
ATOM 1390 C CA . LYS A 1 183 ? -25.070 15.178 11.455 1.00 81.81 183 LYS A CA 1
ATOM 1391 C C . LYS A 1 183 ? -24.809 16.082 12.668 1.00 81.81 183 LYS A C 1
ATOM 1393 O O . LYS A 1 183 ? -24.050 17.040 12.558 1.00 81.81 183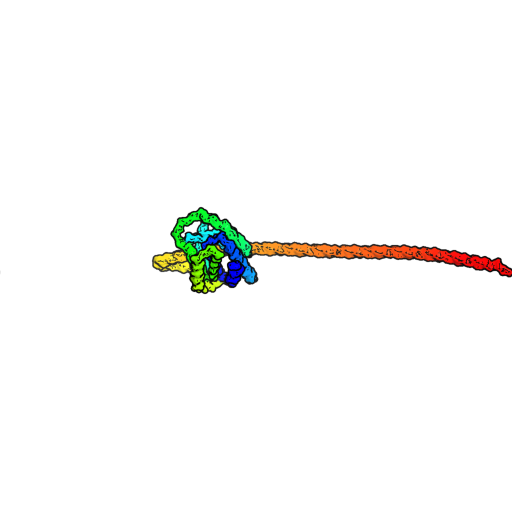 LYS A O 1
ATOM 1398 N N . GLY A 1 184 ? -25.440 15.798 13.807 1.00 75.19 184 GLY A N 1
ATOM 1399 C CA . GLY A 1 184 ? -25.263 16.559 15.047 1.00 75.19 184 GLY A CA 1
ATOM 1400 C C . GLY A 1 184 ? -23.989 16.230 15.833 1.00 75.19 184 GLY A C 1
ATOM 1401 O O . GLY A 1 184 ? -23.721 16.894 16.834 1.00 75.19 184 GLY A O 1
ATOM 1402 N N . VAL A 1 185 ? -23.216 15.222 15.422 1.00 82.31 185 VAL A N 1
ATOM 1403 C CA . VAL A 1 185 ? -22.030 14.776 16.161 1.00 82.31 185 VAL A CA 1
ATOM 1404 C C . VAL A 1 185 ? -20.830 15.651 15.797 1.00 82.31 185 VAL A C 1
ATOM 1406 O O . VAL A 1 185 ? -20.286 15.571 14.697 1.00 82.31 185 VAL A O 1
ATOM 1409 N N . ALA A 1 186 ? -20.421 16.514 16.728 1.00 79.12 186 ALA A N 1
ATOM 1410 C CA . ALA A 1 186 ? -19.231 17.346 16.578 1.00 79.12 186 ALA A CA 1
ATOM 1411 C C . ALA A 1 186 ? -17.967 16.553 16.939 1.00 79.12 186 ALA A C 1
ATOM 1413 O O . ALA A 1 186 ? -17.928 15.885 17.971 1.00 79.12 186 ALA A O 1
ATOM 1414 N N . LYS A 1 187 ? -16.923 16.673 16.112 1.00 83.50 187 LYS A N 1
ATOM 1415 C CA . LYS A 1 187 ? -15.649 15.972 16.294 1.00 83.50 187 LYS A CA 1
ATOM 1416 C C . LYS A 1 187 ? -14.464 16.924 16.306 1.00 83.50 187 LYS A C 1
ATOM 1418 O O . LYS A 1 187 ? -14.400 17.850 15.499 1.00 83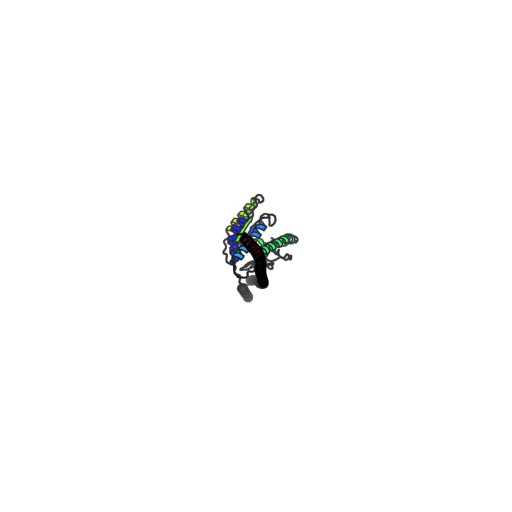.50 187 LYS A O 1
ATOM 1423 N N . THR A 1 188 ? -13.495 16.618 17.160 1.00 83.06 188 THR A N 1
ATOM 1424 C CA . THR A 1 188 ? -12.142 17.175 17.088 1.00 83.06 188 THR A CA 1
ATOM 1425 C C . THR A 1 188 ? -11.249 16.111 16.474 1.00 83.06 188 THR A C 1
ATOM 1427 O O . THR A 1 188 ? -11.134 15.024 17.033 1.00 83.06 188 THR A O 1
ATOM 1430 N N . ILE A 1 189 ? -10.667 16.403 15.313 1.00 85.12 189 ILE A N 1
ATOM 1431 C CA . ILE A 1 189 ? -9.922 15.426 14.517 1.00 85.12 189 ILE A CA 1
ATOM 1432 C C . ILE A 1 189 ? -8.494 15.936 14.357 1.00 85.12 189 ILE A C 1
ATOM 1434 O O . ILE A 1 189 ? -8.282 17.103 14.025 1.00 85.12 189 ILE A O 1
ATOM 1438 N N . SER A 1 190 ? -7.524 15.066 14.608 1.00 87.81 190 SER A N 1
ATOM 1439 C CA . SER A 1 190 ? -6.096 15.336 14.466 1.00 87.81 190 SER A CA 1
ATOM 1440 C C . SER A 1 190 ? -5.424 14.241 13.650 1.00 87.81 190 SER A C 1
ATOM 1442 O O . SER A 1 190 ? -5.877 13.095 13.653 1.00 87.81 190 SER A O 1
ATOM 1444 N N . ALA A 1 191 ? -4.322 14.589 12.986 1.00 88.25 191 ALA A N 1
ATOM 1445 C CA . ALA A 1 191 ? -3.493 13.613 12.294 1.00 88.25 191 ALA A CA 1
ATOM 1446 C C . ALA A 1 191 ? -3.013 12.529 13.274 1.00 88.25 191 ALA A C 1
ATOM 1448 O O . ALA A 1 191 ? -2.550 12.828 14.379 1.00 88.25 191 ALA A O 1
ATOM 1449 N N . THR A 1 192 ? -3.146 11.274 12.863 1.00 85.12 192 THR A N 1
ATOM 1450 C CA . THR A 1 192 ? -2.701 10.091 13.590 1.00 85.12 192 THR A CA 1
ATOM 1451 C C . THR A 1 192 ? -1.219 9.870 13.299 1.00 85.12 192 THR A C 1
ATOM 1453 O O . THR A 1 192 ? -0.837 9.013 12.507 1.00 85.12 192 THR A O 1
ATOM 1456 N N . LEU A 1 193 ? -0.372 10.691 13.917 1.00 79.81 193 LEU A N 1
ATOM 1457 C CA . LEU A 1 193 ? 1.074 10.479 13.926 1.00 79.81 193 LEU A CA 1
ATOM 1458 C C . LEU A 1 193 ? 1.376 9.385 14.950 1.00 79.81 193 LEU A C 1
ATOM 1460 O O . LEU A 1 193 ? 1.332 9.631 16.153 1.00 79.81 193 LEU A O 1
ATOM 1464 N N . TRP A 1 194 ? 1.606 8.169 14.464 1.00 81.31 194 TRP A N 1
ATOM 1465 C CA . TRP A 1 194 ? 1.995 7.042 15.301 1.00 81.31 194 TRP A CA 1
ATOM 1466 C C . TRP A 1 194 ? 3.510 6.865 15.237 1.00 81.31 194 TRP A C 1
ATOM 1468 O O . TRP A 1 194 ? 4.045 6.484 14.197 1.00 81.31 194 TRP A O 1
ATOM 1478 N N . ASP A 1 195 ? 4.189 7.159 16.344 1.00 83.81 195 ASP A N 1
ATOM 1479 C CA . ASP A 1 195 ? 5.601 6.834 16.523 1.00 83.81 195 ASP A CA 1
ATOM 1480 C C . ASP A 1 195 ? 5.708 5.568 17.392 1.00 83.81 195 ASP A C 1
ATOM 1482 O O . ASP A 1 195 ? 5.357 5.608 18.579 1.00 83.81 195 ASP A O 1
ATOM 1486 N N . PRO A 1 196 ? 6.190 4.438 16.838 1.00 81.00 196 PRO A N 1
ATOM 1487 C CA . PRO A 1 196 ? 6.300 3.191 17.583 1.00 81.00 196 PRO A CA 1
ATOM 1488 C C . PRO A 1 196 ? 7.191 3.331 18.819 1.00 81.00 196 PRO A C 1
ATOM 1490 O O . PRO A 1 196 ? 6.898 2.731 19.854 1.00 81.00 196 PRO A O 1
ATOM 1493 N N . GLU A 1 197 ? 8.277 4.105 18.760 1.00 84.94 197 GLU A N 1
ATOM 1494 C CA . GLU A 1 197 ? 9.182 4.251 19.901 1.00 84.94 197 GLU A CA 1
ATOM 1495 C C . GLU A 1 197 ? 8.532 5.058 21.027 1.00 84.94 197 GLU A C 1
ATOM 1497 O O . GLU A 1 197 ? 8.629 4.677 22.204 1.00 84.94 197 GLU A O 1
ATOM 1502 N N . GLU A 1 198 ? 7.837 6.141 20.672 1.00 87.88 198 GLU A N 1
ATOM 1503 C CA . GLU A 1 198 ? 7.114 6.970 21.633 1.00 87.88 198 GLU A CA 1
ATOM 1504 C C . GLU A 1 198 ? 5.967 6.188 22.283 1.00 87.88 198 GLU A C 1
ATOM 1506 O O . GLU A 1 198 ? 5.881 6.141 23.516 1.00 87.88 198 GLU A O 1
ATOM 1511 N N . GLU A 1 199 ? 5.147 5.493 21.492 1.00 87.81 199 GLU A N 1
ATOM 1512 C CA . GLU A 1 199 ? 4.010 4.720 21.999 1.00 87.81 199 GLU A CA 1
ATOM 1513 C C . GLU A 1 199 ? 4.462 3.554 22.884 1.00 87.81 199 GLU A C 1
ATOM 1515 O O . GLU A 1 199 ? 3.982 3.396 24.014 1.00 87.81 199 GLU A O 1
ATOM 1520 N N . LEU A 1 200 ? 5.494 2.805 22.476 1.00 86.44 200 LEU A N 1
ATOM 1521 C CA . LEU A 1 200 ? 6.091 1.773 23.328 1.00 86.44 200 LEU A CA 1
ATOM 1522 C C . LEU A 1 200 ? 6.609 2.367 24.650 1.00 86.44 200 LEU A C 1
ATOM 1524 O O . LEU A 1 200 ? 6.475 1.742 25.712 1.00 86.44 200 LEU A O 1
ATOM 1528 N N . ALA A 1 201 ? 7.204 3.564 24.631 1.00 89.62 201 ALA A N 1
ATOM 1529 C CA . ALA A 1 201 ? 7.686 4.233 25.837 1.00 89.62 201 ALA A CA 1
ATOM 1530 C C . ALA A 1 201 ? 6.537 4.690 26.753 1.00 89.62 201 ALA A C 1
ATOM 1532 O O . ALA A 1 201 ? 6.634 4.521 27.980 1.00 89.62 201 ALA A O 1
ATOM 1533 N N . VAL A 1 202 ? 5.455 5.228 26.180 1.00 89.94 202 VAL A N 1
ATOM 1534 C CA . VAL A 1 202 ? 4.225 5.626 26.882 1.00 89.94 202 VAL A CA 1
ATOM 1535 C C . VAL A 1 202 ? 3.578 4.413 27.545 1.00 89.94 202 VAL A C 1
ATOM 1537 O O . VAL A 1 202 ? 3.418 4.416 28.770 1.00 89.94 202 VAL A O 1
ATOM 1540 N N . ARG A 1 203 ? 3.334 3.328 26.801 1.00 89.50 203 ARG A N 1
ATOM 1541 C CA . ARG A 1 203 ? 2.736 2.088 27.327 1.00 89.50 203 ARG A CA 1
ATOM 1542 C C . ARG A 1 203 ? 3.582 1.461 28.427 1.00 89.50 203 ARG A C 1
ATOM 1544 O O . ARG A 1 203 ? 3.080 1.087 29.489 1.00 89.50 203 ARG A O 1
ATOM 1551 N N . ARG A 1 204 ? 4.908 1.415 28.255 1.00 92.12 204 ARG A N 1
ATOM 1552 C CA . ARG A 1 204 ? 5.820 0.933 29.310 1.00 92.12 204 ARG A CA 1
ATOM 1553 C C . ARG A 1 204 ? 5.776 1.815 30.560 1.00 92.12 204 ARG A C 1
ATOM 1555 O O . ARG A 1 204 ? 5.955 1.294 31.662 1.00 92.12 204 ARG A O 1
ATOM 1562 N N . ARG A 1 205 ? 5.584 3.133 30.420 1.00 93.56 205 ARG A N 1
ATOM 1563 C CA . ARG A 1 205 ? 5.445 4.063 31.554 1.00 93.56 205 ARG A CA 1
ATOM 1564 C C . ARG A 1 205 ? 4.128 3.839 32.293 1.00 93.56 205 ARG A C 1
ATOM 1566 O O . ARG A 1 205 ? 4.164 3.737 33.517 1.00 93.56 205 ARG A O 1
ATOM 1573 N N . GLU A 1 206 ? 3.025 3.688 31.568 1.00 92.00 206 GLU A N 1
ATOM 1574 C CA . GLU A 1 206 ? 1.701 3.368 32.116 1.00 92.00 206 GLU A CA 1
ATOM 1575 C C . GLU A 1 206 ? 1.730 2.058 32.916 1.00 92.00 206 GLU A C 1
ATOM 1577 O O . GLU A 1 206 ? 1.389 2.038 34.097 1.00 92.00 206 GLU A O 1
ATOM 1582 N N . ILE A 1 207 ? 2.274 0.986 32.330 1.00 92.88 207 ILE A N 1
ATOM 1583 C CA . ILE A 1 207 ? 2.436 -0.316 32.997 1.00 92.88 207 ILE A CA 1
ATOM 1584 C C . ILE A 1 207 ? 3.252 -0.194 34.290 1.00 92.88 207 ILE A C 1
ATOM 1586 O O . ILE A 1 207 ? 2.927 -0.834 35.293 1.00 92.88 207 ILE A O 1
ATOM 1590 N N . ARG A 1 208 ? 4.327 0.609 34.295 1.00 93.62 208 ARG A N 1
ATOM 1591 C CA . ARG A 1 208 ? 5.106 0.863 35.519 1.00 93.62 208 ARG A CA 1
ATOM 1592 C C . ARG A 1 208 ? 4.270 1.590 36.572 1.00 93.62 208 ARG A C 1
ATOM 1594 O O . ARG A 1 208 ? 4.330 1.189 37.729 1.00 93.62 208 ARG A O 1
ATOM 1601 N N . GLY A 1 209 ? 3.494 2.601 36.182 1.00 91.44 209 GLY A N 1
ATOM 1602 C CA . GLY A 1 209 ? 2.588 3.330 37.077 1.00 91.44 209 GLY A CA 1
ATOM 1603 C C . GLY A 1 209 ? 1.550 2.411 37.721 1.00 91.44 209 GLY A C 1
ATOM 1604 O O . GLY A 1 209 ? 1.507 2.301 38.944 1.00 91.44 209 GLY A O 1
ATOM 1605 N N . LEU A 1 210 ? 0.823 1.646 36.904 1.00 90.56 210 LEU A N 1
ATOM 1606 C CA . LEU A 1 210 ? -0.196 0.694 37.362 1.00 90.56 210 LEU A CA 1
ATOM 1607 C C . LEU A 1 210 ? 0.381 -0.370 38.308 1.00 90.56 210 LEU A C 1
ATOM 1609 O O . LEU A 1 210 ? -0.232 -0.726 39.312 1.00 90.56 210 LEU A O 1
ATOM 1613 N N . ARG A 1 211 ? 1.600 -0.862 38.039 1.00 89.94 211 ARG A N 1
ATOM 1614 C CA . ARG A 1 211 ? 2.299 -1.782 38.955 1.00 89.94 211 ARG A CA 1
ATOM 1615 C C . ARG A 1 211 ? 2.599 -1.132 40.305 1.00 89.94 211 ARG A C 1
ATOM 1617 O O . ARG A 1 211 ? 2.443 -1.793 41.327 1.00 89.94 211 ARG A O 1
ATOM 1624 N N . MET A 1 212 ? 3.023 0.131 40.320 1.00 89.50 212 MET A N 1
ATOM 1625 C CA . MET A 1 212 ? 3.286 0.855 41.567 1.00 89.50 212 MET A CA 1
ATOM 1626 C C . MET A 1 212 ? 2.002 1.098 42.367 1.00 89.50 212 MET A C 1
ATOM 1628 O O . MET A 1 212 ? 2.020 0.923 43.581 1.00 89.50 212 MET A O 1
ATOM 1632 N N . GLU A 1 213 ? 0.888 1.425 41.709 1.00 87.38 213 GLU A N 1
ATOM 1633 C CA . GLU A 1 213 ? -0.422 1.596 42.359 1.00 87.38 213 GLU A CA 1
ATOM 1634 C C . GLU A 1 213 ? -0.931 0.301 43.001 1.00 87.38 213 GLU A C 1
ATOM 1636 O O . GLU A 1 213 ? -1.425 0.314 44.129 1.00 87.38 213 GLU A O 1
ATOM 1641 N N . LEU A 1 214 ? -0.749 -0.835 42.322 1.00 88.12 214 LEU A N 1
ATOM 1642 C CA . LEU A 1 214 ? -1.082 -2.150 42.874 1.00 88.12 214 LEU A CA 1
ATOM 1643 C C . LEU A 1 214 ? -0.211 -2.506 44.088 1.00 88.12 214 LEU A C 1
ATOM 1645 O O . LEU A 1 214 ? -0.709 -3.079 45.057 1.00 88.12 214 LEU A O 1
ATOM 1649 N N . LEU A 1 215 ? 1.077 -2.150 44.058 1.00 86.38 215 LEU A N 1
ATOM 1650 C CA . LEU A 1 215 ? 2.003 -2.367 45.175 1.00 86.38 215 LEU A CA 1
ATOM 1651 C C . LEU A 1 215 ? 1.745 -1.422 46.358 1.00 86.38 215 LEU A C 1
ATOM 1653 O O . LEU A 1 215 ? 2.021 -1.793 47.497 1.00 86.38 215 LEU A O 1
ATOM 1657 N N . ALA A 1 216 ? 1.206 -0.226 46.108 1.00 84.25 216 ALA A N 1
ATOM 1658 C CA . ALA A 1 216 ? 0.917 0.779 47.130 1.00 84.25 216 ALA A CA 1
ATOM 1659 C C . ALA A 1 216 ? -0.273 0.418 48.044 1.00 84.25 216 ALA A C 1
ATOM 1661 O O . ALA A 1 216 ? -0.526 1.129 49.015 1.00 84.25 216 ALA A O 1
ATOM 1662 N N . GLY A 1 217 ? -0.976 -0.691 47.783 1.00 70.00 217 GLY A N 1
ATOM 1663 C CA . GLY A 1 217 ? -2.030 -1.196 48.666 1.00 70.00 217 GLY A CA 1
ATOM 1664 C C . GLY A 1 217 ? -3.328 -0.387 48.602 1.00 70.00 217 GLY A C 1
ATOM 1665 O O . GLY A 1 217 ? -3.917 -0.091 49.639 1.00 70.00 217 GLY A O 1
ATOM 1666 N N . SER A 1 218 ? -3.774 -0.040 47.391 1.00 71.75 218 SER A N 1
ATOM 1667 C CA . SER A 1 218 ? -5.067 0.609 47.123 1.00 71.75 218 SER A CA 1
ATOM 1668 C C . SER A 1 218 ? -6.266 -0.265 47.527 1.00 71.75 218 SER A C 1
ATOM 1670 O O . SER A 1 218 ? -6.120 -1.461 47.796 1.00 71.75 218 SER A O 1
ATOM 1672 N N . GLY A 1 219 ? -7.471 0.308 47.610 1.00 74.94 219 GLY A N 1
ATOM 1673 C CA . GLY A 1 219 ? -8.668 -0.452 47.990 1.00 74.94 219 GLY A CA 1
ATOM 1674 C C . GLY A 1 219 ? -9.008 -1.566 46.985 1.00 74.94 219 GLY A C 1
ATOM 1675 O O . GLY A 1 219 ? -8.700 -1.467 45.803 1.00 74.94 219 GLY A O 1
ATOM 1676 N N . LEU A 1 220 ? -9.718 -2.619 47.415 1.00 71.06 220 LEU A N 1
ATOM 1677 C CA . LEU A 1 220 ? -10.173 -3.729 46.548 1.00 71.06 220 LEU A CA 1
ATOM 1678 C C . LEU A 1 220 ? -10.784 -3.316 45.181 1.00 71.06 220 LEU A C 1
ATOM 1680 O O . LEU A 1 220 ? -10.457 -3.967 44.185 1.00 71.06 220 LEU A O 1
ATOM 1684 N N . PRO A 1 221 ? -11.668 -2.299 45.071 1.00 77.44 221 PRO A N 1
ATOM 1685 C CA . PRO A 1 221 ? -12.198 -1.879 43.768 1.00 77.44 221 PRO A CA 1
ATOM 1686 C C . PRO A 1 221 ? -11.147 -1.189 42.885 1.00 77.44 221 PRO A C 1
ATOM 1688 O O . PRO A 1 221 ? -11.126 -1.422 41.679 1.00 77.44 221 PRO A O 1
ATOM 1691 N N . GLU A 1 222 ? -10.246 -0.406 43.480 1.00 79.56 222 GLU A N 1
ATOM 1692 C CA . GLU A 1 222 ? -9.148 0.274 42.781 1.00 79.56 222 GLU A CA 1
ATOM 1693 C C . GLU A 1 222 ? -8.124 -0.742 42.269 1.00 79.56 222 GLU A C 1
ATOM 1695 O O . GLU A 1 222 ? -7.703 -0.667 41.120 1.00 79.56 222 GLU A O 1
ATOM 1700 N N . GLN A 1 223 ? -7.818 -1.774 43.061 1.00 81.19 223 GLN A N 1
ATOM 1701 C CA . GLN A 1 223 ? -6.976 -2.887 42.624 1.00 81.19 223 GLN A CA 1
ATOM 1702 C C . GLN A 1 223 ? -7.583 -3.634 41.432 1.00 81.19 223 GLN A C 1
ATOM 1704 O O . GLN A 1 223 ? -6.875 -3.953 40.481 1.00 81.19 223 GLN A O 1
ATOM 1709 N N . ARG A 1 224 ? -8.894 -3.909 41.437 1.00 84.38 224 ARG A N 1
ATOM 1710 C CA . ARG A 1 224 ? -9.563 -4.576 40.303 1.00 84.38 224 ARG A CA 1
ATOM 1711 C C . ARG A 1 224 ? -9.526 -3.725 39.034 1.00 84.38 224 ARG A C 1
ATOM 1713 O O . ARG A 1 224 ? -9.268 -4.262 37.956 1.00 84.38 224 ARG A O 1
ATOM 1720 N N . ALA A 1 225 ? -9.756 -2.419 39.160 1.00 85.00 225 ALA A N 1
ATOM 1721 C CA . ALA A 1 225 ? -9.644 -1.487 38.043 1.00 85.00 225 ALA A CA 1
ATOM 1722 C C . ALA A 1 225 ? -8.204 -1.438 37.504 1.00 85.00 225 ALA A C 1
ATOM 1724 O O . ALA A 1 225 ? -8.002 -1.637 36.307 1.00 85.00 225 ALA A O 1
ATOM 1725 N N . ALA A 1 226 ? -7.210 -1.299 38.386 1.00 84.69 226 ALA A N 1
ATOM 1726 C CA . ALA A 1 226 ? -5.796 -1.262 38.023 1.00 84.69 226 ALA A CA 1
ATOM 1727 C C . ALA A 1 226 ? -5.310 -2.578 37.390 1.00 84.69 226 ALA A C 1
ATOM 1729 O O . ALA A 1 226 ? -4.550 -2.548 36.427 1.00 84.69 226 ALA A O 1
ATOM 1730 N N . VAL A 1 227 ? -5.783 -3.744 37.851 1.00 87.88 227 VAL A N 1
ATOM 1731 C CA . VAL A 1 227 ? -5.494 -5.036 37.198 1.00 87.88 227 VAL A CA 1
ATOM 1732 C C . VAL A 1 227 ? -6.098 -5.091 35.794 1.00 87.88 227 VAL A C 1
ATOM 1734 O O . VAL A 1 227 ? -5.426 -5.529 34.864 1.00 87.88 227 VAL A O 1
ATOM 1737 N N . THR A 1 228 ? -7.336 -4.623 35.619 1.00 87.38 228 THR A N 1
ATOM 1738 C CA . THR A 1 228 ? -8.005 -4.616 34.306 1.00 87.38 228 THR A CA 1
ATOM 1739 C C . THR A 1 228 ? -7.287 -3.681 33.327 1.00 87.38 228 THR A C 1
ATOM 1741 O O . THR A 1 228 ? -7.040 -4.050 32.178 1.00 87.38 228 THR A O 1
ATOM 1744 N N . GLN A 1 229 ? -6.885 -2.497 33.794 1.00 86.94 229 GLN A N 1
ATOM 1745 C CA . GLN A 1 229 ? -6.078 -1.548 33.023 1.00 86.94 229 GLN A CA 1
ATOM 1746 C C . GLN A 1 229 ? -4.699 -2.124 32.692 1.00 86.94 229 GLN A C 1
ATOM 1748 O O . GLN A 1 229 ? -4.264 -2.038 31.550 1.00 86.94 229 GLN A O 1
ATOM 1753 N N . LEU A 1 230 ? -4.045 -2.802 33.638 1.00 89.44 230 LEU A N 1
ATOM 1754 C CA . LEU A 1 230 ? -2.747 -3.433 33.407 1.00 89.44 230 LEU A CA 1
ATOM 1755 C C . LEU A 1 230 ? -2.842 -4.551 32.359 1.00 89.44 230 LEU A C 1
ATOM 1757 O O . LEU A 1 230 ? -1.980 -4.650 31.491 1.00 89.44 230 LEU A O 1
ATOM 1761 N N . GLN A 1 231 ? -3.891 -5.376 32.412 1.00 88.25 231 GLN A N 1
ATOM 1762 C CA . GLN A 1 231 ? -4.158 -6.408 31.404 1.00 88.25 231 GLN A CA 1
ATOM 1763 C C . GLN A 1 231 ? -4.430 -5.812 30.019 1.00 88.25 231 GLN A C 1
ATOM 1765 O O . GLN A 1 231 ? -4.039 -6.399 29.013 1.00 88.25 231 GLN A O 1
ATOM 1770 N N . ARG A 1 232 ? -5.105 -4.660 29.948 1.00 86.38 232 ARG A N 1
ATOM 1771 C CA . ARG A 1 232 ? -5.304 -3.927 28.693 1.00 86.38 232 ARG A CA 1
ATOM 1772 C C . ARG A 1 232 ? -3.981 -3.369 28.162 1.00 86.38 232 ARG A C 1
ATOM 1774 O O . ARG A 1 232 ? -3.606 -3.714 27.050 1.00 86.38 232 ARG A O 1
ATOM 1781 N N . ALA A 1 233 ? -3.239 -2.620 28.976 1.00 86.88 233 ALA A N 1
ATOM 1782 C CA . ALA A 1 233 ? -1.974 -2.003 28.577 1.00 86.88 233 ALA A CA 1
ATOM 1783 C C . ALA A 1 233 ? -0.909 -3.039 28.172 1.00 86.88 233 ALA A C 1
ATOM 1785 O O . ALA A 1 233 ? -0.115 -2.797 27.270 1.00 86.88 233 ALA A O 1
ATOM 1786 N N . LEU A 1 234 ? -0.888 -4.216 28.813 1.00 89.00 234 LEU A N 1
ATOM 1787 C CA . LEU A 1 234 ? -0.001 -5.315 28.416 1.00 89.00 234 LEU A CA 1
ATOM 1788 C C . LEU A 1 234 ? -0.358 -5.891 27.042 1.00 89.00 234 LEU A C 1
ATOM 1790 O O . LEU A 1 234 ? 0.557 -6.181 26.277 1.00 89.00 234 LEU A O 1
ATOM 1794 N N . ARG A 1 235 ? -1.653 -6.040 26.734 1.00 85.88 235 ARG A N 1
ATOM 1795 C CA . ARG A 1 235 ? -2.111 -6.487 25.409 1.00 85.88 235 ARG A CA 1
ATOM 1796 C C . ARG A 1 235 ? -1.786 -5.458 24.332 1.00 85.88 235 ARG A C 1
ATOM 1798 O O . ARG A 1 235 ? -1.214 -5.821 23.316 1.00 85.88 235 ARG A O 1
ATOM 1805 N N . GLU A 1 236 ? -2.058 -4.180 24.592 1.00 85.50 236 GLU A N 1
ATOM 1806 C CA . GLU A 1 236 ? -1.697 -3.084 23.680 1.00 85.50 236 GLU A CA 1
ATOM 1807 C C . GLU A 1 236 ? -0.177 -3.040 23.433 1.00 85.50 236 GLU A C 1
ATOM 1809 O O . GLU A 1 236 ? 0.255 -2.989 22.290 1.00 85.50 236 GLU A O 1
ATOM 1814 N N . LEU A 1 237 ? 0.657 -3.201 24.471 1.00 88.00 237 LEU A N 1
ATOM 1815 C CA . LEU A 1 237 ? 2.116 -3.257 24.303 1.00 88.00 237 LEU A CA 1
ATOM 1816 C C . LEU A 1 237 ? 2.580 -4.453 23.448 1.00 88.00 237 LEU A C 1
ATOM 1818 O O . LEU A 1 237 ? 3.539 -4.331 22.681 1.00 88.00 237 LEU A O 1
ATOM 1822 N N . GLN A 1 238 ? 1.959 -5.624 23.625 1.00 87.19 238 GLN A N 1
ATOM 1823 C CA . GLN A 1 238 ? 2.247 -6.807 22.807 1.00 87.19 238 GLN A CA 1
ATOM 1824 C C . GLN A 1 238 ? 1.886 -6.543 21.346 1.00 87.19 238 GLN A C 1
ATOM 1826 O O . GLN A 1 238 ? 2.721 -6.760 20.470 1.00 87.19 238 GLN A O 1
ATOM 1831 N N . TRP A 1 239 ? 0.695 -5.991 21.117 1.00 83.19 239 TRP A N 1
ATOM 1832 C CA . TRP A 1 239 ? 0.211 -5.589 19.804 1.00 83.19 239 TRP A CA 1
ATOM 1833 C C . TRP A 1 239 ? 1.159 -4.609 19.105 1.00 83.19 239 TRP A C 1
ATOM 1835 O O . TRP A 1 239 ? 1.615 -4.895 18.000 1.00 83.19 239 TRP A O 1
ATOM 1845 N N . ASP A 1 240 ? 1.532 -3.511 19.771 1.00 83.50 240 ASP A N 1
ATOM 1846 C CA . ASP A 1 240 ? 2.445 -2.496 19.227 1.00 83.50 240 ASP A CA 1
ATOM 1847 C C . ASP A 1 240 ? 3.797 -3.107 18.832 1.00 83.50 240 ASP A C 1
ATOM 1849 O O . ASP A 1 240 ? 4.356 -2.802 17.779 1.00 83.50 240 ASP A O 1
ATOM 1853 N N . THR A 1 241 ? 4.312 -4.025 19.658 1.00 84.19 241 THR A N 1
ATOM 1854 C CA . THR A 1 241 ? 5.592 -4.700 19.401 1.00 84.19 241 THR A CA 1
ATOM 1855 C C . THR A 1 241 ? 5.508 -5.626 18.187 1.00 84.19 241 THR A C 1
ATOM 1857 O O . THR A 1 241 ? 6.408 -5.626 17.346 1.00 84.19 241 THR A O 1
ATOM 1860 N N . GLU A 1 242 ? 4.454 -6.437 18.097 1.00 84.12 242 GLU A N 1
ATOM 1861 C CA . GLU A 1 242 ? 4.260 -7.367 16.983 1.00 84.12 242 GLU A CA 1
ATOM 1862 C C . GLU A 1 242 ? 3.993 -6.639 15.669 1.00 84.12 242 GLU A C 1
ATOM 1864 O O . GLU A 1 242 ? 4.567 -7.003 14.642 1.00 84.12 242 GLU A O 1
ATOM 1869 N N . ARG A 1 243 ? 3.156 -5.599 15.698 1.00 83.25 243 ARG A N 1
ATOM 1870 C CA . ARG A 1 243 ? 2.866 -4.768 14.531 1.00 83.25 243 ARG A CA 1
ATOM 1871 C C . ARG A 1 243 ? 4.132 -4.100 14.011 1.00 83.25 243 ARG A C 1
ATOM 1873 O O . ARG A 1 243 ? 4.445 -4.247 12.834 1.00 83.25 243 ARG A O 1
ATOM 1880 N N . TRP A 1 244 ? 4.907 -3.467 14.890 1.00 82.62 244 TRP A N 1
ATOM 1881 C CA . TRP A 1 244 ? 6.174 -2.848 14.508 1.00 82.62 244 TRP A CA 1
ATOM 1882 C C . TRP A 1 244 ? 7.137 -3.848 13.850 1.00 82.62 244 TRP A C 1
ATOM 1884 O O . TRP A 1 244 ? 7.721 -3.568 12.807 1.00 82.62 244 TRP A O 1
ATOM 1894 N N . GLN A 1 245 ? 7.263 -5.060 14.403 1.00 85.00 245 GLN A N 1
ATOM 1895 C CA . GLN A 1 245 ? 8.078 -6.123 13.799 1.00 85.00 245 GLN A CA 1
ATOM 1896 C C . GLN A 1 245 ? 7.587 -6.500 12.390 1.00 85.00 245 GLN A C 1
ATOM 1898 O O . GLN A 1 245 ? 8.398 -6.700 11.481 1.00 85.00 245 GLN A O 1
ATOM 1903 N N . ARG A 1 246 ? 6.267 -6.594 12.187 1.00 83.31 246 ARG A N 1
ATOM 1904 C CA . ARG A 1 246 ? 5.669 -6.882 10.872 1.00 83.31 246 ARG A CA 1
ATOM 1905 C C . ARG A 1 246 ? 5.931 -5.755 9.874 1.00 83.31 246 ARG A C 1
ATOM 1907 O O . ARG A 1 246 ? 6.332 -6.038 8.752 1.00 83.31 246 ARG A O 1
ATOM 1914 N N . GLU A 1 247 ? 5.779 -4.501 10.280 1.00 82.75 247 GLU A N 1
ATOM 1915 C CA . GLU A 1 247 ? 6.032 -3.344 9.414 1.00 82.75 247 GLU A CA 1
ATOM 1916 C C . GLU A 1 247 ? 7.510 -3.250 9.013 1.00 82.75 247 GLU A C 1
ATOM 1918 O O . GLU A 1 247 ? 7.816 -3.124 7.828 1.00 82.75 247 GLU A O 1
ATOM 1923 N N . VAL A 1 248 ? 8.441 -3.424 9.959 1.00 84.81 248 VAL A N 1
ATOM 1924 C CA . VAL A 1 248 ? 9.888 -3.444 9.675 1.00 84.81 248 VAL A CA 1
ATOM 1925 C C . VAL A 1 248 ? 10.257 -4.567 8.709 1.00 84.81 248 VAL A C 1
ATOM 1927 O O . VAL A 1 248 ? 11.036 -4.359 7.779 1.00 84.81 248 VAL A O 1
ATOM 1930 N N . THR A 1 249 ? 9.705 -5.767 8.906 1.00 85.94 249 THR A N 1
ATOM 1931 C CA . THR A 1 249 ? 9.980 -6.901 8.011 1.00 85.94 249 THR A CA 1
ATOM 1932 C C . THR A 1 249 ? 9.382 -6.691 6.621 1.00 85.94 249 THR A C 1
ATOM 1934 O O . THR A 1 249 ? 10.062 -6.957 5.632 1.00 85.94 249 THR A O 1
ATOM 1937 N N . ALA A 1 250 ? 8.161 -6.161 6.520 1.00 82.81 250 ALA A N 1
ATOM 1938 C CA . ALA A 1 250 ? 7.521 -5.848 5.245 1.00 82.81 250 ALA A CA 1
ATOM 1939 C C . ALA A 1 250 ? 8.272 -4.753 4.469 1.00 82.81 250 ALA A C 1
ATOM 1941 O O . ALA A 1 250 ? 8.542 -4.925 3.280 1.00 82.81 250 ALA A O 1
ATOM 1942 N N . LEU A 1 251 ? 8.676 -3.671 5.142 1.00 83.50 251 LEU A N 1
ATOM 1943 C CA . LEU A 1 251 ? 9.505 -2.615 4.553 1.00 83.50 251 LEU A CA 1
ATOM 1944 C C . LEU A 1 251 ? 10.866 -3.150 4.101 1.00 83.50 251 LEU A C 1
ATOM 1946 O O . LEU A 1 251 ? 11.309 -2.830 3.002 1.00 83.50 251 LEU A O 1
ATOM 1950 N N . GLY A 1 252 ? 11.499 -4.014 4.899 1.00 84.44 252 GLY A N 1
ATOM 1951 C CA . GLY A 1 252 ? 12.750 -4.671 4.520 1.00 84.44 252 GLY A CA 1
ATOM 1952 C C . GLY A 1 252 ? 12.616 -5.485 3.229 1.00 84.44 252 GLY A C 1
ATOM 1953 O O . GLY A 1 252 ? 13.428 -5.335 2.319 1.00 84.44 252 GLY A O 1
ATOM 1954 N N . LEU A 1 253 ? 11.555 -6.291 3.110 1.00 84.69 253 LEU A N 1
ATOM 1955 C CA . LEU A 1 253 ? 11.275 -7.067 1.896 1.00 84.69 253 LEU A CA 1
ATOM 1956 C C . LEU A 1 253 ? 10.969 -6.172 0.684 1.00 84.69 253 LEU A C 1
ATOM 1958 O O . LEU A 1 253 ? 11.443 -6.459 -0.415 1.00 84.69 253 LEU A O 1
ATOM 1962 N N . SER A 1 254 ? 10.206 -5.094 0.882 1.00 82.25 254 SER A N 1
ATOM 1963 C CA . SER A 1 254 ? 9.888 -4.117 -0.169 1.00 82.25 254 SER A CA 1
ATOM 1964 C C . SER A 1 254 ? 11.147 -3.410 -0.683 1.00 82.25 254 SER A C 1
ATOM 1966 O O . SER A 1 254 ? 11.386 -3.356 -1.889 1.00 82.25 254 SER A O 1
ATOM 1968 N N . LEU A 1 255 ? 12.021 -2.963 0.225 1.00 84.00 255 LEU A N 1
ATOM 1969 C CA . LEU A 1 255 ? 13.303 -2.351 -0.120 1.00 84.00 255 LEU A CA 1
ATOM 1970 C C . LEU A 1 255 ? 14.191 -3.314 -0.919 1.00 84.00 255 LEU A C 1
ATOM 1972 O O . LEU A 1 255 ? 14.770 -2.919 -1.929 1.00 84.00 255 LEU A O 1
ATOM 1976 N N . GLU A 1 256 ? 14.289 -4.579 -0.505 1.00 87.56 256 GLU A N 1
ATOM 1977 C CA . GLU A 1 256 ? 15.045 -5.578 -1.263 1.00 87.56 256 GLU A CA 1
ATOM 1978 C C . GLU A 1 256 ? 14.477 -5.810 -2.670 1.00 87.56 256 GLU A C 1
ATOM 1980 O O . GLU A 1 256 ? 15.243 -6.011 -3.613 1.00 87.56 256 GLU A O 1
ATOM 1985 N N . ALA A 1 257 ? 13.150 -5.816 -2.825 1.00 84.19 257 ALA A N 1
ATOM 1986 C CA . ALA A 1 257 ? 12.510 -5.952 -4.130 1.00 84.19 257 ALA A CA 1
ATOM 1987 C C . ALA A 1 257 ? 12.830 -4.751 -5.033 1.00 84.19 257 ALA A C 1
ATOM 1989 O O . ALA A 1 257 ? 13.305 -4.947 -6.150 1.00 84.19 257 ALA A O 1
ATOM 1990 N N . ALA A 1 258 ? 12.694 -3.528 -4.513 1.00 84.06 258 ALA A N 1
ATOM 1991 C CA . ALA A 1 258 ? 13.014 -2.302 -5.241 1.00 84.06 258 ALA A CA 1
ATOM 1992 C C . ALA A 1 258 ? 14.490 -2.242 -5.676 1.00 84.06 258 ALA A C 1
ATOM 1994 O O . ALA A 1 258 ? 14.801 -1.809 -6.785 1.00 84.06 258 ALA A O 1
ATOM 1995 N N . LEU A 1 259 ? 15.418 -2.715 -4.834 1.00 86.81 259 LEU A N 1
ATOM 1996 C CA . LEU A 1 259 ? 16.836 -2.804 -5.200 1.00 86.81 259 LEU A CA 1
ATOM 1997 C C . LEU A 1 259 ? 17.071 -3.787 -6.354 1.00 86.81 259 LEU A C 1
ATOM 1999 O O . LEU A 1 259 ? 17.804 -3.456 -7.284 1.00 86.81 259 LEU A O 1
ATOM 2003 N N . ARG A 1 260 ? 16.418 -4.957 -6.338 1.00 91.50 260 ARG A N 1
ATOM 2004 C CA . ARG A 1 260 ? 16.511 -5.938 -7.434 1.00 91.50 260 ARG A CA 1
ATOM 2005 C C . ARG A 1 260 ? 15.932 -5.396 -8.739 1.00 91.50 260 ARG A C 1
ATOM 2007 O O . ARG A 1 260 ? 16.510 -5.625 -9.797 1.00 91.50 260 ARG A O 1
ATOM 2014 N N . GLU A 1 261 ? 14.816 -4.676 -8.672 1.00 89.44 261 GLU A N 1
ATOM 2015 C CA . GLU A 1 261 ? 14.220 -4.022 -9.841 1.00 89.44 261 GLU A CA 1
ATOM 2016 C C . GLU A 1 261 ? 15.140 -2.940 -10.413 1.00 89.44 261 GLU A C 1
ATOM 2018 O O . GLU A 1 261 ? 15.329 -2.880 -11.628 1.00 89.44 261 GLU A O 1
ATOM 2023 N N . ARG A 1 262 ? 15.783 -2.139 -9.551 1.00 92.19 262 ARG A N 1
ATOM 2024 C CA . ARG A 1 262 ? 16.764 -1.138 -9.989 1.00 92.19 262 ARG A CA 1
ATOM 2025 C C . ARG A 1 262 ? 17.955 -1.781 -10.692 1.00 92.19 262 ARG A C 1
ATOM 2027 O O . ARG A 1 262 ? 18.326 -1.340 -11.774 1.00 92.19 262 ARG A O 1
ATOM 2034 N N . GLU A 1 263 ? 18.529 -2.830 -10.106 1.00 95.56 263 GLU A N 1
ATOM 2035 C CA . GLU A 1 263 ? 19.641 -3.570 -10.713 1.00 95.56 263 GLU A CA 1
ATOM 2036 C C . GLU A 1 263 ? 19.240 -4.172 -12.068 1.00 95.56 263 GLU A C 1
ATOM 2038 O O . GLU A 1 263 ? 19.997 -4.079 -13.033 1.00 95.56 263 GLU A O 1
ATOM 2043 N N . ALA A 1 264 ? 18.039 -4.748 -12.177 1.00 94.50 264 ALA A N 1
ATOM 2044 C CA . ALA A 1 264 ? 17.529 -5.276 -13.440 1.00 94.50 264 ALA A CA 1
ATOM 2045 C C . ALA A 1 264 ? 17.373 -4.177 -14.506 1.00 94.50 264 ALA A C 1
ATOM 2047 O O . ALA A 1 264 ? 17.821 -4.358 -15.638 1.00 94.50 264 ALA A O 1
ATOM 2048 N N . ALA A 1 265 ? 16.811 -3.022 -14.140 1.00 94.00 265 ALA A N 1
ATOM 2049 C CA . ALA A 1 265 ? 16.655 -1.886 -15.045 1.00 94.00 265 ALA A CA 1
ATOM 2050 C C . ALA A 1 265 ? 18.006 -1.301 -15.498 1.00 94.00 265 ALA A C 1
ATOM 2052 O O . ALA A 1 265 ? 18.158 -0.922 -16.661 1.00 94.00 265 ALA A O 1
ATOM 2053 N N . GLU A 1 266 ? 19.004 -1.252 -14.608 1.00 96.56 266 GLU A N 1
ATOM 2054 C CA . GLU A 1 266 ? 20.377 -0.855 -14.948 1.00 96.56 266 GLU A CA 1
ATOM 2055 C C . GLU A 1 266 ? 20.980 -1.811 -15.993 1.00 96.56 266 GLU A C 1
ATOM 2057 O O . GLU A 1 266 ? 21.472 -1.358 -17.030 1.00 96.56 266 GLU A O 1
ATOM 2062 N N . TRP A 1 267 ? 20.858 -3.128 -15.790 1.00 96.94 267 TRP A N 1
ATOM 2063 C CA . TRP A 1 267 ? 21.306 -4.134 -16.762 1.00 96.94 267 TRP A CA 1
ATOM 2064 C C . TRP A 1 267 ? 20.593 -4.023 -18.115 1.00 96.94 267 TRP A C 1
ATOM 2066 O O . TRP A 1 267 ? 21.233 -4.124 -19.166 1.00 96.94 267 TRP A O 1
ATOM 2076 N N . GLU A 1 268 ? 19.276 -3.811 -18.116 1.00 97.50 268 GLU A N 1
ATOM 2077 C CA . GLU A 1 268 ? 18.493 -3.622 -19.342 1.00 97.50 268 GLU A CA 1
ATOM 2078 C C . GLU A 1 268 ? 18.930 -2.371 -20.112 1.00 97.50 268 GLU A C 1
ATOM 2080 O O . GLU A 1 268 ? 19.091 -2.414 -21.337 1.00 97.50 268 GLU A O 1
ATOM 2085 N N . LEU A 1 269 ? 19.186 -1.268 -19.403 1.00 97.25 269 LEU A N 1
ATOM 2086 C CA . LEU A 1 269 ? 19.687 -0.036 -20.003 1.00 97.25 269 LEU A CA 1
ATOM 2087 C C . LEU A 1 269 ? 21.074 -0.237 -20.624 1.00 97.25 269 LEU A C 1
ATOM 2089 O O . LEU A 1 269 ? 21.309 0.195 -21.756 1.00 97.25 269 LEU A O 1
ATOM 2093 N N . GLU A 1 270 ? 21.988 -0.912 -19.925 1.00 97.69 270 GLU A N 1
ATOM 2094 C CA . GLU A 1 270 ? 23.317 -1.236 -20.452 1.00 97.69 270 GLU A CA 1
ATOM 2095 C C . GLU A 1 270 ? 23.237 -2.100 -21.716 1.00 97.69 270 GLU A C 1
ATOM 2097 O O . GLU A 1 270 ? 23.920 -1.819 -22.708 1.00 97.69 270 GLU A O 1
ATOM 2102 N N . ALA A 1 271 ? 22.364 -3.112 -21.720 1.00 97.75 271 ALA A N 1
ATOM 2103 C CA . ALA A 1 271 ? 22.132 -3.959 -22.884 1.00 97.75 271 ALA A CA 1
ATOM 2104 C C . ALA A 1 271 ? 21.605 -3.151 -24.083 1.00 97.75 271 ALA A C 1
ATOM 2106 O O . ALA A 1 271 ? 22.089 -3.317 -25.209 1.00 97.75 271 ALA A O 1
ATOM 2107 N N . LEU A 1 272 ? 20.666 -2.230 -23.848 1.00 98.19 272 LEU A N 1
ATOM 2108 C CA . LEU A 1 272 ? 20.101 -1.369 -24.887 1.00 98.19 272 LEU A CA 1
ATOM 2109 C C . LEU A 1 272 ? 21.145 -0.400 -25.456 1.00 98.19 272 LEU A C 1
ATOM 2111 O O . LEU A 1 272 ? 21.258 -0.257 -26.677 1.00 98.19 272 LEU A O 1
ATOM 2115 N N . LEU A 1 273 ? 21.962 0.216 -24.597 1.00 97.88 273 LEU A N 1
ATOM 2116 C CA . LEU A 1 273 ? 23.073 1.075 -25.019 1.00 97.88 273 LEU A CA 1
ATOM 2117 C C . LEU A 1 273 ? 24.100 0.302 -25.850 1.00 97.88 273 LEU A C 1
ATOM 2119 O O . LEU A 1 273 ? 24.575 0.804 -26.874 1.00 97.88 273 LEU A O 1
ATOM 2123 N N . HIS A 1 274 ? 24.424 -0.925 -25.438 1.00 98.06 274 HIS A N 1
ATOM 2124 C CA . HIS A 1 274 ? 25.336 -1.785 -26.178 1.00 98.06 274 HIS A CA 1
ATOM 2125 C C . HIS A 1 274 ? 24.781 -2.135 -27.564 1.00 98.06 274 HIS A C 1
ATOM 2127 O O . HIS A 1 274 ? 25.493 -1.992 -28.560 1.00 98.06 274 HIS A O 1
ATOM 2133 N N . SER A 1 275 ? 23.502 -2.514 -27.647 1.00 97.88 275 SER A N 1
ATOM 2134 C CA . SER A 1 275 ? 22.819 -2.804 -28.915 1.00 97.88 275 SER A CA 1
ATOM 2135 C C . SER A 1 275 ? 22.822 -1.593 -29.847 1.00 97.88 275 SER A C 1
ATOM 2137 O O . SER A 1 275 ? 23.267 -1.686 -30.991 1.00 97.88 275 SER A O 1
ATOM 2139 N N . HIS A 1 276 ? 22.425 -0.422 -29.345 1.00 97.62 276 HIS A N 1
ATOM 2140 C CA . HIS A 1 276 ? 22.427 0.813 -30.128 1.00 97.62 276 HIS A CA 1
ATOM 2141 C C . HIS A 1 276 ? 23.831 1.155 -30.651 1.00 97.62 276 HIS A C 1
ATOM 2143 O O . HIS A 1 276 ? 23.999 1.580 -31.796 1.00 97.62 276 HIS A O 1
ATOM 2149 N N . HIS A 1 277 ? 24.873 0.932 -29.843 1.00 98.19 277 HIS A N 1
ATOM 2150 C CA . HIS A 1 277 ? 26.246 1.129 -30.293 1.00 98.19 277 HIS A CA 1
ATOM 2151 C C . HIS A 1 277 ? 26.621 0.186 -31.444 1.00 98.19 277 HIS A C 1
ATOM 2153 O O . HIS A 1 277 ? 27.213 0.632 -32.430 1.00 98.19 277 HIS A O 1
ATOM 2159 N N . GLN A 1 278 ? 26.262 -1.096 -31.347 1.00 98.00 278 GLN A N 1
ATOM 2160 C CA . GLN A 1 278 ? 26.505 -2.076 -32.407 1.00 98.00 278 GLN A CA 1
ATOM 2161 C C . GLN A 1 278 ? 25.766 -1.712 -33.701 1.00 98.00 278 GLN A C 1
ATOM 2163 O O . GLN A 1 278 ? 26.365 -1.740 -34.777 1.00 98.00 278 GLN A O 1
ATOM 2168 N N . GLU A 1 279 ? 24.502 -1.299 -33.611 1.00 98.12 279 GLU A N 1
ATOM 2169 C CA . GLU A 1 279 ? 23.716 -0.849 -34.764 1.00 98.12 279 GLU A CA 1
ATOM 2170 C C . GLU A 1 279 ? 24.341 0.380 -35.431 1.00 98.12 279 GLU A C 1
ATOM 2172 O O . GLU A 1 279 ? 24.533 0.407 -36.649 1.00 98.12 279 GLU A O 1
ATOM 2177 N N . MET A 1 280 ? 24.754 1.375 -34.642 1.00 97.94 280 MET A N 1
ATOM 2178 C CA . MET A 1 280 ? 25.446 2.561 -35.151 1.00 97.94 280 MET A CA 1
ATOM 2179 C C . MET A 1 280 ? 26.765 2.207 -35.846 1.00 97.94 280 MET A C 1
ATOM 2181 O O . MET A 1 280 ? 27.103 2.783 -36.887 1.00 97.94 280 MET A O 1
ATOM 2185 N N . GLN A 1 281 ? 27.514 1.240 -35.309 1.00 97.75 281 GLN A N 1
ATOM 2186 C CA . GLN A 1 281 ? 28.719 0.729 -35.956 1.00 97.75 281 GLN A CA 1
ATOM 2187 C C . GLN A 1 281 ? 28.400 0.016 -37.275 1.00 97.75 281 GLN A C 1
ATOM 2189 O O . GLN A 1 281 ? 29.078 0.275 -38.272 1.00 97.75 281 GLN A O 1
ATOM 2194 N N . ALA A 1 282 ? 27.367 -0.827 -37.311 1.00 97.94 282 ALA A N 1
ATOM 2195 C CA . ALA A 1 282 ? 26.940 -1.534 -38.515 1.00 97.94 282 ALA A CA 1
ATOM 2196 C C . ALA A 1 282 ? 26.487 -0.556 -39.611 1.00 97.94 282 ALA A C 1
ATOM 2198 O O . ALA A 1 282 ? 26.955 -0.644 -40.747 1.00 97.94 282 ALA A O 1
ATOM 2199 N N . CYS A 1 283 ? 25.674 0.447 -39.263 1.00 98.12 283 CYS A N 1
ATOM 2200 C CA . CYS A 1 283 ? 25.260 1.521 -40.167 1.00 98.12 283 CYS A CA 1
ATOM 2201 C C . CYS A 1 283 ? 26.461 2.288 -40.731 1.00 98.12 283 CYS A C 1
ATOM 2203 O O . CYS A 1 283 ? 26.545 2.527 -41.939 1.00 98.12 283 CYS A O 1
ATOM 2205 N N . ARG A 1 284 ? 27.438 2.630 -39.881 1.00 98.31 284 ARG A N 1
ATOM 2206 C CA . ARG A 1 284 ? 28.671 3.295 -40.320 1.00 98.31 284 ARG A CA 1
ATOM 2207 C C . ARG A 1 284 ? 29.473 2.427 -41.288 1.00 98.31 284 ARG A C 1
ATOM 2209 O O . ARG A 1 284 ? 29.944 2.932 -42.306 1.00 98.31 284 ARG A O 1
ATOM 2216 N N . GLN A 1 285 ? 29.653 1.144 -40.976 1.00 97.94 285 GLN A N 1
ATOM 2217 C CA . GLN A 1 285 ? 30.376 0.208 -41.840 1.00 97.94 285 GLN A CA 1
ATOM 2218 C C . GLN A 1 285 ? 29.668 0.039 -43.185 1.00 97.94 285 GLN A C 1
ATOM 2220 O O . GLN A 1 285 ? 30.321 0.102 -44.226 1.00 97.94 285 GLN A O 1
ATOM 2225 N N . HIS A 1 286 ? 28.341 -0.095 -43.170 1.00 98.06 286 HIS A N 1
ATOM 2226 C CA . HIS A 1 286 ? 27.530 -0.187 -44.375 1.00 98.06 286 HIS A CA 1
ATOM 2227 C C . HIS A 1 286 ? 27.672 1.064 -45.250 1.00 98.06 286 HIS A C 1
ATOM 2229 O O . HIS A 1 286 ? 27.971 0.946 -46.436 1.00 98.06 286 HIS A O 1
ATOM 2235 N N . LEU A 1 287 ? 27.564 2.264 -44.670 1.00 98.38 287 LEU A N 1
ATOM 2236 C CA . LEU A 1 287 ? 27.740 3.515 -45.412 1.00 98.38 287 LEU A CA 1
ATOM 2237 C C . LEU A 1 287 ? 29.137 3.616 -46.040 1.00 98.38 287 LEU A C 1
ATOM 2239 O O . LEU A 1 287 ? 29.267 3.988 -47.205 1.00 98.38 287 LEU A O 1
ATOM 2243 N N . LEU A 1 288 ? 30.187 3.253 -45.297 1.00 98.38 288 LEU A N 1
ATOM 2244 C CA . LEU A 1 288 ? 31.550 3.224 -45.834 1.00 98.38 288 LEU A CA 1
ATOM 2245 C C . LEU A 1 288 ? 31.693 2.227 -46.986 1.00 98.38 288 LEU A C 1
ATOM 2247 O O . LEU A 1 288 ? 32.408 2.511 -47.947 1.00 98.38 288 LEU A O 1
ATOM 2251 N N . GLN A 1 289 ? 31.025 1.079 -46.901 1.00 97.94 289 GLN A N 1
ATOM 2252 C CA . GLN A 1 289 ? 31.031 0.090 -47.969 1.00 97.94 289 GLN A CA 1
ATOM 2253 C C . GLN A 1 289 ? 30.340 0.629 -49.226 1.00 97.94 289 GLN A C 1
ATOM 2255 O O . GLN A 1 289 ? 30.941 0.605 -50.297 1.00 97.94 289 GLN A O 1
ATOM 2260 N N . VAL A 1 290 ? 29.155 1.228 -49.081 1.00 98.31 290 VAL A N 1
ATOM 2261 C CA . VAL A 1 290 ? 28.434 1.868 -50.192 1.00 98.31 290 VAL A CA 1
ATOM 2262 C C . VAL A 1 290 ? 29.289 2.947 -50.857 1.00 98.31 290 VAL A C 1
ATOM 2264 O O . VAL A 1 290 ? 29.380 2.988 -52.081 1.00 98.31 290 VAL A O 1
ATOM 2267 N N . LEU A 1 291 ? 29.968 3.797 -50.079 1.00 98.12 291 LEU A N 1
ATOM 2268 C CA . LEU A 1 291 ? 30.844 4.836 -50.629 1.00 98.12 291 LEU A CA 1
ATOM 2269 C C . LEU A 1 291 ? 32.015 4.254 -51.434 1.00 98.12 291 LEU A C 1
ATOM 2271 O O . LEU A 1 291 ? 32.349 4.785 -52.493 1.00 98.12 291 LEU A O 1
ATOM 2275 N N . ARG A 1 292 ? 32.622 3.158 -50.965 1.00 98.12 292 ARG A N 1
ATOM 2276 C CA . ARG A 1 292 ? 33.687 2.461 -51.708 1.00 98.12 292 ARG A CA 1
ATOM 2277 C C . ARG A 1 292 ? 33.169 1.881 -53.018 1.00 98.12 292 ARG A C 1
ATOM 2279 O O . ARG A 1 292 ? 33.848 1.987 -54.035 1.00 98.12 292 ARG A O 1
ATOM 2286 N N . ASP A 1 293 ? 31.979 1.295 -53.001 1.00 97.50 293 ASP A N 1
ATOM 2287 C CA . ASP A 1 293 ? 31.380 0.702 -54.195 1.00 97.50 293 ASP A CA 1
ATOM 2288 C C . ASP A 1 293 ? 31.014 1.785 -55.227 1.00 97.50 293 ASP A C 1
ATOM 2290 O O . ASP A 1 293 ? 31.272 1.614 -56.417 1.00 97.50 293 ASP A O 1
ATOM 2294 N N . GLN A 1 294 ? 30.532 2.951 -54.779 1.00 96.62 294 GLN A N 1
ATOM 2295 C CA . GLN A 1 294 ? 30.298 4.116 -55.644 1.00 96.62 294 GLN A CA 1
ATOM 2296 C C . GLN A 1 294 ? 31.590 4.646 -56.281 1.00 96.62 294 GLN A C 1
ATOM 2298 O O . GLN A 1 294 ? 31.595 4.983 -57.464 1.00 96.62 294 GLN A O 1
ATOM 2303 N N . GLN A 1 295 ? 32.694 4.694 -55.528 1.00 97.62 295 GLN A N 1
ATOM 2304 C CA . GLN A 1 295 ? 33.998 5.084 -56.077 1.00 97.62 295 GLN A CA 1
ATOM 2305 C C . GLN A 1 295 ? 34.465 4.111 -57.163 1.00 97.62 295 GLN A C 1
ATOM 2307 O O . GLN A 1 295 ? 34.829 4.550 -58.249 1.00 97.62 295 GLN A O 1
ATOM 2312 N N . ARG A 1 296 ? 34.373 2.799 -56.909 1.00 97.62 296 ARG A N 1
ATOM 2313 C CA . ARG A 1 296 ? 34.728 1.770 -57.901 1.00 97.62 296 ARG A CA 1
ATOM 2314 C C . ARG A 1 296 ? 33.914 1.907 -59.183 1.00 97.62 296 ARG A C 1
ATOM 2316 O O . ARG A 1 296 ? 34.486 1.906 -60.266 1.00 97.62 296 ARG A O 1
ATOM 2323 N N . LEU A 1 297 ? 32.598 2.086 -59.061 1.00 98.00 297 LEU A N 1
ATOM 2324 C CA . LEU A 1 297 ? 31.716 2.293 -60.212 1.00 98.00 297 LEU A CA 1
ATOM 2325 C C . LEU A 1 297 ? 32.080 3.559 -61.000 1.00 98.00 297 LEU A C 1
ATOM 2327 O O . LEU A 1 297 ? 32.061 3.542 -62.231 1.00 98.00 297 LEU A O 1
ATOM 2331 N N . ALA A 1 298 ? 32.423 4.653 -60.316 1.00 96.50 298 ALA A N 1
ATOM 2332 C CA . ALA A 1 298 ? 32.843 5.891 -60.969 1.00 96.50 298 ALA A CA 1
ATOM 2333 C C . ALA A 1 298 ? 34.167 5.718 -61.736 1.00 96.50 298 ALA A C 1
ATOM 2335 O O . ALA A 1 298 ? 34.282 6.182 -62.874 1.00 96.50 298 ALA A O 1
ATOM 2336 N N . ASP A 1 299 ? 35.135 5.013 -61.147 1.00 97.81 299 ASP A N 1
ATOM 2337 C CA . ASP A 1 299 ? 36.415 4.706 -61.790 1.00 97.81 299 ASP A CA 1
ATOM 2338 C C . ASP A 1 299 ? 36.219 3.803 -63.019 1.00 97.81 299 ASP A C 1
ATOM 2340 O O . ASP A 1 299 ? 36.724 4.110 -64.101 1.00 97.81 299 ASP A O 1
ATOM 2344 N N . GLU A 1 300 ? 35.402 2.750 -62.908 1.00 97.62 300 GLU A N 1
ATOM 2345 C CA . GLU A 1 300 ? 35.059 1.865 -64.029 1.00 97.62 300 GLU A CA 1
ATOM 2346 C C . GLU A 1 300 ? 34.388 2.623 -65.184 1.00 97.62 300 GLU A C 1
ATOM 2348 O O . GLU A 1 300 ? 34.736 2.424 -66.354 1.00 97.62 300 GLU A O 1
ATOM 2353 N N . GLN A 1 301 ? 33.447 3.524 -64.878 1.00 96.19 301 GLN A N 1
ATOM 2354 C CA . GLN A 1 301 ? 32.796 4.368 -65.883 1.00 96.19 301 GLN A CA 1
ATOM 2355 C C . GLN A 1 301 ? 33.793 5.300 -66.572 1.00 96.19 301 GLN A C 1
ATOM 2357 O O . GLN A 1 301 ? 33.750 5.452 -67.797 1.00 96.19 301 GLN A O 1
ATOM 2362 N N . ARG A 1 302 ? 34.707 5.906 -65.808 1.00 97.38 302 ARG A N 1
ATOM 2363 C CA . ARG A 1 302 ? 35.759 6.764 -66.354 1.00 97.38 302 ARG A CA 1
ATOM 2364 C C . ARG A 1 302 ? 36.665 5.985 -67.299 1.00 97.38 302 ARG A C 1
ATOM 2366 O O . ARG A 1 302 ? 36.883 6.428 -68.425 1.00 97.38 302 ARG A O 1
ATOM 2373 N N . GLU A 1 303 ? 37.144 4.815 -66.889 1.00 97.44 303 GLU A N 1
ATOM 2374 C CA . GLU A 1 303 ? 37.973 3.972 -67.748 1.00 97.44 303 GLU A CA 1
ATOM 2375 C C . GLU A 1 303 ? 37.231 3.535 -69.015 1.00 97.44 303 GLU A C 1
ATOM 2377 O O . GLU A 1 303 ? 37.808 3.539 -70.103 1.00 97.44 303 GLU A O 1
ATOM 2382 N N . ALA A 1 304 ? 35.949 3.176 -68.910 1.00 96.75 304 ALA A N 1
ATOM 2383 C CA . ALA A 1 304 ? 35.135 2.807 -70.064 1.00 96.75 304 ALA A CA 1
ATOM 2384 C C . ALA A 1 304 ? 34.978 3.975 -71.055 1.00 96.75 304 ALA A C 1
ATOM 2386 O O . ALA A 1 304 ? 35.107 3.778 -72.269 1.00 96.75 304 ALA A O 1
ATOM 2387 N N . LEU A 1 305 ? 34.754 5.195 -70.552 1.00 97.19 305 LEU A N 1
ATOM 2388 C CA . LEU A 1 305 ? 34.715 6.409 -71.370 1.00 97.19 305 LEU A CA 1
ATOM 2389 C C . LEU A 1 305 ? 36.067 6.689 -72.031 1.00 97.19 305 LEU A C 1
ATOM 2391 O O . LEU A 1 305 ? 36.103 6.939 -73.235 1.00 97.19 305 LEU A O 1
ATOM 2395 N N . GLU A 1 306 ? 37.174 6.591 -71.292 1.00 97.69 306 GLU A N 1
ATOM 2396 C CA . GLU A 1 306 ? 38.524 6.776 -71.837 1.00 97.69 306 GLU A CA 1
ATOM 2397 C C . GLU A 1 306 ? 38.835 5.750 -72.937 1.00 97.69 306 GLU A C 1
ATOM 2399 O O . GLU A 1 306 ? 39.342 6.112 -74.002 1.00 97.69 306 GLU A O 1
ATOM 2404 N N . ARG A 1 307 ? 38.481 4.473 -72.733 1.00 97.31 307 ARG A N 1
ATOM 2405 C CA . ARG A 1 307 ? 38.620 3.421 -73.755 1.00 97.31 307 ARG A CA 1
ATOM 2406 C C . ARG A 1 307 ? 37.808 3.753 -75.008 1.00 97.31 307 ARG A C 1
ATOM 2408 O O . ARG A 1 307 ? 38.335 3.649 -76.114 1.00 97.31 307 ARG A O 1
ATOM 2415 N N . ARG A 1 308 ? 36.558 4.204 -74.849 1.00 97.00 308 ARG A N 1
ATOM 2416 C CA . ARG A 1 308 ? 35.691 4.592 -75.973 1.00 97.00 308 ARG A CA 1
ATOM 2417 C C . ARG A 1 308 ? 36.233 5.806 -76.731 1.00 97.00 308 ARG A C 1
ATOM 2419 O O . ARG A 1 308 ? 36.244 5.792 -77.957 1.00 97.00 308 ARG A O 1
ATOM 2426 N N . GLN A 1 309 ? 36.713 6.829 -76.024 1.00 95.69 309 GLN A N 1
ATOM 2427 C CA . GLN A 1 309 ? 37.328 8.011 -76.639 1.00 95.69 309 GLN A CA 1
ATOM 2428 C C . GLN A 1 309 ? 38.585 7.646 -77.433 1.00 95.69 309 GLN A C 1
ATOM 2430 O O . GLN A 1 309 ? 38.749 8.109 -78.558 1.00 95.69 309 GLN A O 1
ATOM 2435 N N . ARG A 1 310 ? 39.452 6.780 -76.888 1.00 97.00 310 ARG A N 1
ATOM 2436 C CA . ARG A 1 310 ? 40.644 6.296 -77.604 1.00 97.00 310 ARG A CA 1
ATOM 2437 C C . ARG A 1 310 ? 40.280 5.525 -78.870 1.00 97.00 310 ARG A C 1
ATOM 2439 O O . ARG A 1 310 ? 40.908 5.761 -79.895 1.00 97.00 310 ARG A O 1
ATOM 2446 N N . ALA A 1 311 ? 39.274 4.653 -78.813 1.00 96.25 311 ALA A N 1
ATOM 2447 C CA . ALA A 1 311 ? 38.807 3.911 -79.984 1.00 96.25 311 ALA A CA 1
ATOM 2448 C C . ALA A 1 311 ? 38.294 4.854 -81.088 1.00 96.25 311 ALA A C 1
ATOM 2450 O O . ALA A 1 311 ? 38.736 4.754 -82.227 1.00 96.25 311 ALA A O 1
ATOM 2451 N N . LEU A 1 312 ? 37.455 5.834 -80.734 1.00 96.75 312 LEU A N 1
ATOM 2452 C CA . LEU A 1 312 ? 36.962 6.838 -81.686 1.00 96.75 312 LEU A CA 1
ATOM 2453 C C . LEU A 1 312 ? 38.098 7.677 -82.288 1.00 96.75 312 LEU A C 1
ATOM 2455 O O . LEU A 1 312 ? 38.105 7.939 -83.486 1.00 96.75 312 LEU A O 1
ATOM 2459 N N . LEU A 1 313 ? 39.084 8.085 -81.481 1.00 96.44 313 LEU A N 1
ATOM 2460 C CA . LEU A 1 313 ? 40.258 8.804 -81.985 1.00 96.44 313 LEU A CA 1
ATOM 2461 C C . LEU A 1 313 ? 41.071 7.951 -82.964 1.00 96.44 313 LEU A C 1
ATOM 2463 O O . LEU A 1 313 ? 41.539 8.472 -83.971 1.00 96.44 313 LEU A O 1
ATOM 2467 N N . GLN A 1 314 ? 41.232 6.654 -82.691 1.00 96.12 314 GLN A N 1
ATOM 2468 C CA . GLN A 1 314 ? 41.910 5.734 -83.605 1.00 96.12 314 GLN A CA 1
ATOM 2469 C C . GLN A 1 314 ? 41.155 5.583 -84.929 1.00 96.12 314 GLN A C 1
ATOM 2471 O O . GLN A 1 314 ? 41.794 5.595 -85.978 1.00 96.12 314 GLN A O 1
ATOM 2476 N N . GLU A 1 315 ? 39.823 5.490 -84.895 1.00 95.62 315 GLU A N 1
ATOM 2477 C CA . GLU A 1 315 ? 38.988 5.461 -86.103 1.00 95.62 315 GLU A CA 1
ATOM 2478 C C . GLU A 1 315 ? 39.147 6.746 -86.925 1.00 95.62 315 GLU A C 1
ATOM 2480 O O . GLU A 1 315 ? 39.502 6.674 -88.097 1.00 95.62 315 GLU A O 1
ATOM 2485 N N . VAL A 1 316 ? 39.014 7.924 -86.302 1.00 95.69 316 VAL A N 1
ATOM 2486 C CA . VAL A 1 316 ? 39.171 9.218 -86.994 1.00 95.69 316 VAL A CA 1
ATOM 2487 C C . VAL A 1 316 ? 40.573 9.386 -87.582 1.00 95.69 316 VAL A C 1
ATOM 2489 O O . VAL A 1 316 ? 40.721 9.909 -88.685 1.00 95.69 316 VAL A O 1
ATOM 2492 N N . LEU A 1 317 ? 41.615 8.953 -86.866 1.00 95.06 317 LEU A N 1
ATOM 2493 C CA . LEU A 1 317 ? 42.984 8.988 -87.381 1.00 95.06 317 LEU A CA 1
ATOM 2494 C C . LEU A 1 317 ? 43.156 8.059 -88.584 1.00 95.06 317 LEU A C 1
ATOM 2496 O O . LEU A 1 317 ? 43.807 8.456 -89.549 1.00 95.06 317 LEU A O 1
ATOM 2500 N N . ARG A 1 318 ? 42.570 6.856 -88.552 1.00 94.69 318 ARG A N 1
ATOM 2501 C CA . ARG A 1 318 ? 42.602 5.929 -89.689 1.00 94.69 318 ARG A CA 1
ATOM 2502 C C . ARG A 1 318 ? 41.900 6.535 -90.902 1.00 94.69 318 ARG A C 1
ATOM 2504 O O . ARG A 1 318 ? 42.510 6.614 -91.963 1.00 94.69 318 ARG A O 1
ATOM 2511 N N . ASP A 1 319 ? 40.689 7.053 -90.717 1.00 94.94 319 ASP A N 1
ATOM 2512 C CA . ASP A 1 319 ? 39.917 7.698 -91.782 1.00 94.94 319 ASP A CA 1
ATOM 2513 C C . ASP A 1 319 ? 40.665 8.914 -92.361 1.00 94.94 319 ASP A C 1
ATOM 2515 O O . ASP A 1 319 ? 40.679 9.129 -93.572 1.00 94.94 319 ASP A O 1
ATOM 2519 N N . ALA A 1 320 ? 41.343 9.704 -91.520 1.00 93.94 320 ALA A N 1
ATOM 2520 C CA . ALA A 1 320 ? 42.152 10.838 -91.964 1.00 93.94 320 ALA A CA 1
ATOM 2521 C C . ALA A 1 320 ? 43.373 10.411 -92.797 1.00 93.94 320 ALA A C 1
ATOM 2523 O O . ALA A 1 320 ? 43.708 11.091 -93.769 1.00 93.94 320 ALA A O 1
ATOM 2524 N N . VAL A 1 321 ? 44.029 9.300 -92.438 1.00 94.50 321 VAL A N 1
ATOM 2525 C CA . VAL A 1 321 ? 45.130 8.718 -93.224 1.00 94.50 321 VAL A CA 1
ATOM 2526 C C . VAL A 1 321 ? 44.611 8.210 -94.568 1.00 94.50 321 VAL A C 1
ATOM 2528 O O . VAL A 1 321 ? 45.151 8.609 -95.598 1.00 94.50 321 VAL A O 1
ATOM 2531 N N . GLU A 1 322 ? 43.526 7.433 -94.580 1.00 93.12 322 GLU A N 1
ATOM 2532 C CA . GLU A 1 322 ? 42.896 6.935 -95.812 1.00 93.12 322 GLU A CA 1
ATOM 2533 C C . GLU A 1 322 ? 42.477 8.092 -96.742 1.00 93.12 322 GLU A C 1
ATOM 2535 O O . GLU A 1 322 ? 42.746 8.078 -97.946 1.00 93.12 322 GLU A O 1
ATOM 2540 N N . LEU A 1 323 ? 41.882 9.158 -96.190 1.00 92.25 323 LEU A N 1
ATOM 2541 C CA . LEU A 1 323 ? 41.542 10.373 -96.937 1.00 92.25 323 LEU A CA 1
ATOM 2542 C C . LEU A 1 323 ? 42.779 11.120 -97.453 1.00 92.25 323 LEU A C 1
ATOM 2544 O O . LEU A 1 323 ? 42.730 11.703 -98.541 1.00 92.25 323 LEU A O 1
ATOM 2548 N N . ALA A 1 324 ? 43.875 11.158 -96.692 1.00 90.81 324 ALA A N 1
ATOM 2549 C CA . ALA A 1 324 ? 45.120 11.791 -97.118 1.00 90.81 324 ALA A CA 1
ATOM 2550 C C . ALA A 1 324 ? 45.768 11.018 -98.273 1.00 90.81 324 ALA A C 1
ATOM 2552 O O . ALA A 1 324 ? 46.165 11.636 -99.263 1.00 90.81 324 ALA A O 1
ATOM 2553 N N . GLU A 1 325 ? 45.803 9.686 -98.186 1.00 91.69 325 GLU A N 1
ATOM 2554 C CA . GLU A 1 325 ? 46.245 8.796 -99.262 1.00 91.69 325 GLU A CA 1
ATOM 2555 C C . GLU A 1 325 ? 45.383 8.985 -100.514 1.00 91.69 325 GLU A C 1
ATOM 2557 O O . GLU A 1 325 ? 45.906 9.247 -101.600 1.00 91.69 325 GLU A O 1
ATOM 2562 N N . HIS A 1 326 ? 44.054 8.973 -100.372 1.00 89.31 326 HIS A N 1
ATOM 2563 C CA . HIS A 1 326 ? 43.134 9.212 -101.484 1.00 89.31 326 HIS A CA 1
ATOM 2564 C C . HIS A 1 326 ? 43.345 10.590 -102.140 1.00 89.31 326 HIS A C 1
ATOM 2566 O O . HIS A 1 326 ? 43.422 10.707 -103.365 1.00 89.31 326 HIS A O 1
ATOM 2572 N N . ASN A 1 327 ? 43.503 11.650 -101.340 1.00 88.38 327 ASN A N 1
ATOM 2573 C CA . ASN A 1 327 ? 43.805 12.990 -101.849 1.00 88.38 327 ASN A CA 1
ATOM 2574 C C . ASN A 1 327 ? 45.170 13.065 -102.543 1.00 88.38 327 ASN A C 1
ATOM 2576 O O . ASN A 1 327 ? 45.320 13.804 -103.520 1.00 88.38 327 ASN A O 1
ATOM 2580 N N . GLN A 1 328 ? 46.163 12.324 -102.055 1.00 87.31 328 GLN A N 1
ATOM 2581 C CA . GLN A 1 328 ? 47.477 12.240 -102.680 1.00 87.31 328 GLN A CA 1
ATOM 2582 C C . GLN A 1 328 ? 47.374 11.575 -104.058 1.00 87.31 328 GLN A C 1
ATOM 2584 O O . GLN A 1 328 ? 47.821 12.161 -105.044 1.00 87.31 328 GLN A O 1
ATOM 2589 N N . HIS A 1 329 ? 46.658 10.451 -104.159 1.00 85.50 329 HIS A N 1
ATOM 2590 C CA . HIS A 1 329 ? 46.351 9.809 -105.439 1.00 85.50 329 HIS A CA 1
ATOM 2591 C C . HIS A 1 329 ? 45.632 10.751 -106.416 1.00 85.50 329 HIS A C 1
ATOM 2593 O O . HIS A 1 329 ? 46.006 10.824 -107.586 1.00 85.50 329 HIS A O 1
ATOM 2599 N N . LEU A 1 330 ? 44.646 11.527 -105.951 1.00 82.94 330 LEU A N 1
ATOM 2600 C CA . LEU A 1 330 ? 43.957 12.525 -106.780 1.00 82.94 330 LEU A CA 1
ATOM 2601 C C . LEU A 1 330 ? 44.890 13.646 -107.263 1.00 82.94 330 LEU A C 1
ATOM 2603 O O . LEU A 1 330 ? 44.774 14.105 -108.404 1.00 82.94 330 LEU A O 1
ATOM 2607 N N . ARG A 1 331 ? 45.819 14.109 -106.417 1.00 81.25 331 ARG A N 1
ATOM 2608 C CA . ARG A 1 331 ? 46.822 15.120 -106.793 1.00 81.25 331 ARG A CA 1
ATOM 2609 C C . ARG A 1 331 ? 47.804 14.580 -107.823 1.00 81.25 331 ARG A C 1
ATOM 2611 O O . ARG A 1 331 ? 48.103 15.287 -108.784 1.00 81.25 331 ARG A O 1
ATOM 2618 N N . ASP A 1 332 ? 48.264 13.349 -107.649 1.00 81.25 332 ASP A N 1
ATOM 2619 C CA . ASP A 1 332 ? 49.189 12.704 -108.578 1.00 81.25 332 ASP A CA 1
ATOM 2620 C C . ASP A 1 332 ? 48.503 12.408 -109.923 1.00 81.25 332 ASP A C 1
ATOM 2622 O O . ASP A 1 332 ? 49.074 12.693 -110.977 1.00 81.25 332 ASP A O 1
ATOM 2626 N N . ALA A 1 333 ? 47.229 12.000 -109.913 1.00 77.69 333 ALA A N 1
ATOM 2627 C CA . ALA A 1 333 ? 46.409 11.869 -111.118 1.00 77.69 333 ALA A CA 1
ATOM 2628 C C . ALA A 1 333 ? 46.194 13.213 -111.843 1.00 77.69 333 ALA A C 1
ATOM 2630 O O . ALA A 1 333 ? 46.311 13.279 -113.068 1.00 77.69 333 ALA A O 1
ATOM 2631 N N . ARG A 1 334 ? 45.942 14.315 -111.115 1.00 74.62 334 ARG A N 1
ATOM 2632 C CA . ARG A 1 334 ? 45.875 15.667 -111.708 1.00 74.62 334 ARG A CA 1
ATOM 2633 C C . ARG A 1 334 ? 47.208 16.101 -112.315 1.00 74.62 334 ARG A C 1
ATOM 2635 O O . ARG A 1 334 ? 47.204 16.659 -113.407 1.00 74.62 334 ARG A O 1
ATOM 2642 N N . ARG A 1 335 ? 48.334 15.827 -111.646 1.00 69.06 335 ARG A N 1
ATOM 2643 C CA . ARG A 1 335 ? 49.683 16.127 -112.160 1.00 69.06 335 ARG A CA 1
ATOM 2644 C C . ARG A 1 335 ? 49.991 15.344 -113.438 1.00 69.06 335 ARG A C 1
ATOM 2646 O O . ARG A 1 335 ? 50.473 15.935 -114.403 1.00 69.06 335 ARG A O 1
ATOM 2653 N N . ALA A 1 336 ? 49.641 14.058 -113.485 1.00 61.88 336 ALA A N 1
ATOM 2654 C CA . ALA A 1 336 ? 49.760 13.233 -114.687 1.00 61.88 336 ALA A CA 1
ATOM 2655 C C . ALA A 1 336 ? 48.839 13.722 -115.825 1.00 61.88 336 ALA A C 1
ATOM 2657 O O . ALA A 1 336 ? 49.260 13.785 -116.978 1.00 61.88 336 ALA A O 1
ATOM 2658 N N . GLY A 1 337 ? 47.620 14.169 -115.502 1.00 60.03 337 GLY A N 1
ATOM 2659 C CA . GLY A 1 337 ? 46.712 14.808 -116.460 1.00 60.03 337 GLY A CA 1
ATOM 2660 C C . GLY A 1 337 ? 47.246 16.130 -117.028 1.00 60.03 337 GLY A C 1
ATOM 2661 O O . GLY A 1 337 ? 47.077 16.393 -118.214 1.00 60.03 337 GLY A O 1
ATOM 2662 N N . THR A 1 338 ? 47.953 16.936 -116.227 1.00 55.41 338 THR A N 1
ATOM 2663 C CA . THR A 1 338 ? 48.610 18.168 -116.705 1.00 55.41 338 THR A CA 1
ATOM 2664 C C . THR A 1 338 ? 49.895 17.915 -117.503 1.00 55.41 338 THR A C 1
ATOM 2666 O O . THR A 1 338 ? 50.217 18.714 -118.375 1.00 55.41 338 THR A O 1
ATOM 2669 N N . ALA A 1 339 ? 50.601 16.800 -117.272 1.00 51.16 339 ALA A N 1
ATOM 2670 C CA . ALA A 1 339 ? 51.784 16.414 -118.056 1.00 51.16 339 ALA A CA 1
ATOM 2671 C C . ALA A 1 339 ? 51.429 15.875 -119.459 1.00 51.16 339 ALA A C 1
ATOM 2673 O O . ALA A 1 339 ? 52.211 16.020 -120.396 1.00 51.16 339 ALA A O 1
ATOM 2674 N N . ASN A 1 340 ? 50.219 15.331 -119.635 1.00 46.28 340 ASN A N 1
ATOM 2675 C CA . ASN A 1 340 ? 49.693 14.950 -120.951 1.00 46.28 340 ASN A CA 1
ATOM 2676 C C . ASN A 1 340 ? 49.186 16.142 -121.786 1.00 46.28 340 ASN A C 1
ATOM 2678 O O . ASN A 1 340 ? 48.897 15.968 -122.966 1.00 46.28 340 ASN A O 1
ATOM 2682 N N . ALA A 1 341 ? 49.103 17.353 -121.219 1.00 49.25 341 ALA A N 1
ATOM 2683 C CA . ALA A 1 341 ? 48.742 18.562 -121.966 1.00 49.25 341 ALA A CA 1
ATOM 2684 C C . ALA A 1 341 ? 49.960 19.301 -122.560 1.00 49.25 341 ALA A C 1
ATOM 2686 O O . ALA A 1 341 ? 49.793 20.131 -123.447 1.00 49.25 341 ALA A O 1
ATOM 2687 N N . THR A 1 342 ? 51.187 18.999 -122.118 1.00 48.25 342 THR A N 1
ATOM 2688 C CA . THR A 1 342 ? 52.424 19.651 -122.594 1.00 48.25 342 THR A CA 1
ATOM 2689 C C . THR A 1 342 ? 53.191 18.857 -123.659 1.00 48.25 342 THR A C 1
ATOM 2691 O O . THR A 1 342 ? 54.270 19.275 -124.067 1.00 48.25 342 THR A O 1
ATOM 2694 N N . THR A 1 343 ? 52.639 17.746 -124.163 1.00 47.44 343 THR A N 1
ATOM 2695 C CA . THR A 1 343 ? 53.223 16.946 -125.265 1.00 47.44 343 THR A CA 1
ATOM 2696 C C . THR A 1 343 ? 52.435 16.998 -126.582 1.00 47.44 343 THR A C 1
ATOM 2698 O O . THR A 1 343 ? 52.701 16.206 -127.483 1.00 47.44 343 THR A O 1
ATOM 2701 N N . GLN A 1 344 ? 51.532 17.969 -126.763 1.00 40.12 344 GLN A N 1
ATOM 2702 C CA . GLN A 1 344 ? 50.973 18.290 -128.084 1.00 40.12 344 GLN A CA 1
ATOM 2703 C C . GLN A 1 344 ? 51.226 19.750 -128.490 1.00 40.12 344 GLN A C 1
ATOM 2705 O O . GLN A 1 344 ? 50.436 20.640 -128.194 1.00 40.12 344 GLN A O 1
ATOM 2710 N N . SER A 1 345 ? 52.314 19.883 -129.262 1.00 34.19 345 SER A N 1
ATOM 2711 C CA . SER A 1 345 ? 52.514 20.762 -130.431 1.00 34.19 345 SER A CA 1
ATOM 2712 C C . SER A 1 345 ? 52.720 22.273 -130.235 1.00 34.19 345 SER A C 1
ATOM 2714 O O . SER A 1 345 ? 52.256 22.835 -129.245 1.00 34.19 345 SER A O 1
ATOM 2716 N N . PRO A 1 346 ? 53.309 22.972 -131.233 1.00 47.41 346 PRO A N 1
ATOM 2717 C CA . PRO A 1 346 ? 54.011 22.520 -132.450 1.00 47.41 346 PRO A CA 1
ATOM 2718 C C . PRO A 1 346 ? 55.527 22.785 -132.456 1.00 47.41 346 PRO A C 1
ATOM 2720 O O . PRO A 1 346 ? 56.000 23.663 -131.700 1.00 47.41 346 PRO A O 1
#